Protein AF-A0A7S1FAH9-F1 (afdb_monomer_lite)

InterPro domains:
  IPR012816 NADAR [PF08719] (45-188)
  IPR012816 NADAR [cd15457] (38-185)
  IPR037238 YbiA-like superfamily [G3DSA:1.10.357.40] (35-193)
  IPR037238 YbiA-like superfamily [SSF143990] (55-188)

Foldseek 3Di:
DPDAAQAFDALFWDQDLQHNVDIFGEQEEACPVDDDPSCVNGSPPLLHQQDFPVVDWQWDDAPLGNPDIAIARGLLLQLLLLQVVPHCSNVSHYDTSVVSVVVSVVVPPSGDQCSSVLHHSLSSSLRSVCSSLPPPDSSVVNLLSHPQHQYAHADPAAPPAQECHCSLQLNRQVSSSLSSQVVSCVNVVHDPDPPDDDDDDPPQGSRNLQVQAADSSPRHGPDPVSSVSSSVVSNRSSVRSVVSD

pLDDT: mean 93.53, std 10.91, range [43.72, 98.88]

Radius of gyration: 17.66 Å; chains: 1; bounding box: 45×40×46 Å

Sequence (245 aa):
METSPIISKPLAEISDPRRPDEMVGVIGFYYPGRTLPWDRECGAGFLGNFWNLEDEVLMLAPPNFPDKELVFTNAEAAFQALKFWSLSAHKFQNISGDAAFRLKVSLKGQEDWSYGGFGGNWEGMLGVLRQKFRPGSRMAESLLLTGDAFLLEHNEKEGRDTVWSDNKVGNGTNWLGLQLMLLRDELRGLSTSDEEKDDEVKCVSWTELCATLVNLETGRSKGSDAKALWRDTVTAASEALRVSL

Secondary structure (DSSP, 8-state):
-PPPPPP---SEEEEETTEEEEEEEEEEE--SSS--HHHHHHT-GGGSTT---TT--EEE--TT-TT--EEESSHHHHHHHHTTTTTTGGGGTT--HHHHHHHHHHTTT---TTGGGT-SHHHHHHHHHHHHT-TTSHHHHHHHTTTTPEEEE--SSTTS-SSSS-TTTT-S--HHHHHHHHHHHHHTT--TT----TTS-----HHHHHHHHB-TTT--BSSHHHHHHHHHHHHHHHHHHHH--

Structure (mmCIF, N/CA/C/O backbone):
data_AF-A0A7S1FAH9-F1
#
_entry.id   AF-A0A7S1FAH9-F1
#
loop_
_atom_site.group_PDB
_atom_site.id
_atom_site.type_symbol
_atom_site.label_atom_id
_atom_site.label_alt_id
_atom_site.label_comp_id
_atom_site.label_asym_id
_atom_site.label_entity_id
_atom_site.label_seq_id
_atom_site.pdbx_PDB_ins_code
_atom_site.Cartn_x
_atom_site.Cartn_y
_atom_site.Cartn_z
_atom_site.occupancy
_atom_site.B_iso_or_equiv
_atom_site.auth_seq_id
_atom_site.auth_comp_id
_atom_site.auth_asym_id
_atom_site.auth_atom_id
_atom_site.pdbx_PDB_model_num
ATOM 1 N N . MET A 1 1 ? -21.316 -19.535 -2.043 1.00 43.72 1 MET A N 1
ATOM 2 C CA . MET A 1 1 ? -20.638 -19.450 -3.351 1.00 43.72 1 MET A CA 1
ATOM 3 C C . MET A 1 1 ? -19.229 -19.002 -3.041 1.00 43.72 1 MET A C 1
ATOM 5 O O . MET A 1 1 ? -19.101 -17.958 -2.422 1.00 43.72 1 MET A O 1
ATOM 9 N N . GLU A 1 2 ? -18.212 -19.808 -3.342 1.00 50.44 2 GLU A N 1
ATOM 10 C CA . GLU A 1 2 ? -16.826 -19.330 -3.269 1.00 50.44 2 GLU A CA 1
ATOM 11 C C . GLU A 1 2 ? -16.662 -18.231 -4.316 1.00 50.44 2 GLU A C 1
ATOM 13 O O . GLU A 1 2 ? -16.931 -18.441 -5.501 1.00 50.44 2 GLU A O 1
ATOM 18 N N . THR A 1 3 ? -16.321 -17.030 -3.868 1.00 71.62 3 THR A N 1
ATOM 19 C CA . THR A 1 3 ? -16.021 -15.916 -4.756 1.00 71.62 3 THR A CA 1
ATOM 20 C C . THR A 1 3 ? -14.608 -16.125 -5.294 1.00 71.62 3 THR A C 1
ATOM 22 O O . THR A 1 3 ? -13.645 -16.177 -4.537 1.00 71.62 3 THR A O 1
ATOM 25 N N . SER A 1 4 ? -14.478 -16.313 -6.609 1.00 81.06 4 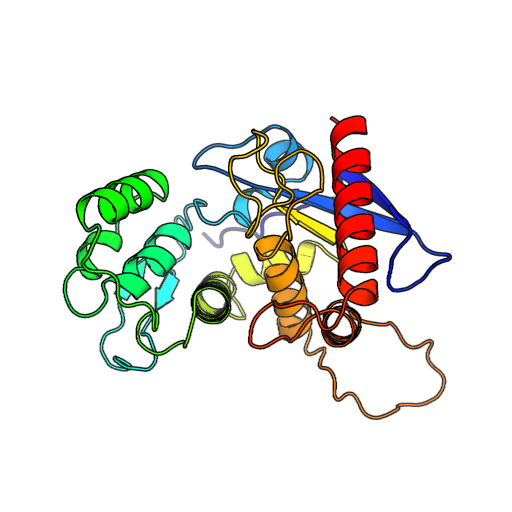SER A N 1
ATOM 26 C CA . SER A 1 4 ? -13.181 -16.540 -7.255 1.00 81.06 4 SER A CA 1
ATOM 27 C C . SER A 1 4 ? -12.224 -15.355 -7.052 1.00 81.06 4 SER A C 1
ATOM 29 O O . SER A 1 4 ? -12.691 -14.217 -6.916 1.00 81.06 4 SER A O 1
ATOM 31 N N . PRO A 1 5 ? -10.898 -15.587 -7.061 1.00 82.94 5 PRO A N 1
ATOM 32 C CA . PRO A 1 5 ? -9.923 -14.509 -6.977 1.00 82.94 5 PRO A CA 1
ATOM 33 C C . PRO A 1 5 ? -10.035 -13.558 -8.172 1.00 82.94 5 PRO A C 1
ATOM 35 O O . PRO A 1 5 ? -10.442 -13.934 -9.275 1.00 82.94 5 PRO A O 1
ATOM 38 N N . ILE A 1 6 ? -9.670 -12.301 -7.937 1.00 88.94 6 ILE A N 1
ATOM 39 C CA . ILE A 1 6 ? -9.704 -11.238 -8.935 1.00 88.94 6 ILE A CA 1
ATOM 40 C C . ILE A 1 6 ? -8.401 -11.299 -9.728 1.00 88.94 6 ILE A C 1
ATOM 42 O O . ILE A 1 6 ? -7.310 -11.165 -9.173 1.00 88.94 6 ILE A O 1
ATOM 46 N N . ILE A 1 7 ? -8.516 -11.506 -11.039 1.00 88.44 7 ILE A N 1
ATOM 47 C CA . ILE A 1 7 ? -7.363 -11.572 -11.936 1.00 88.44 7 ILE A CA 1
ATOM 48 C C . ILE A 1 7 ? -6.974 -10.154 -12.340 1.00 88.44 7 ILE A C 1
ATOM 50 O O . ILE A 1 7 ? -7.795 -9.403 -12.870 1.00 88.44 7 ILE A O 1
ATOM 54 N N . SER A 1 8 ? -5.703 -9.827 -12.133 1.00 91.81 8 SER A N 1
ATOM 55 C CA . SER A 1 8 ? -5.094 -8.598 -12.626 1.00 91.81 8 SER A CA 1
ATOM 56 C C . SER A 1 8 ? -4.068 -8.903 -13.710 1.00 91.81 8 SER A C 1
ATOM 58 O O . SER A 1 8 ? -3.560 -10.020 -13.806 1.00 91.81 8 SER A O 1
ATOM 60 N N . LYS A 1 9 ? -3.778 -7.912 -14.550 1.00 94.25 9 LYS A N 1
ATOM 61 C CA . LYS A 1 9 ? -2.745 -8.010 -15.583 1.00 94.25 9 LYS A CA 1
ATOM 62 C C . LYS A 1 9 ? -1.973 -6.695 -15.693 1.00 94.25 9 LYS A C 1
ATOM 64 O O . LYS A 1 9 ? -2.580 -5.636 -15.519 1.00 94.25 9 LYS A O 1
ATOM 69 N N . PRO A 1 10 ? -0.669 -6.741 -16.005 1.00 96.44 10 PRO A N 1
ATOM 70 C CA . PRO A 1 10 ? 0.078 -5.542 -16.351 1.00 96.44 10 PRO A CA 1
ATOM 71 C C . PRO A 1 10 ? -0.524 -4.825 -17.563 1.00 96.44 10 PRO A C 1
ATOM 73 O O . PRO A 1 10 ? -0.979 -5.474 -18.507 1.00 96.44 10 PRO A O 1
ATOM 76 N N . LEU A 1 11 ? -0.506 -3.492 -17.534 1.00 96.38 11 LEU A N 1
ATOM 77 C CA . LEU A 1 11 ? -0.897 -2.644 -18.669 1.00 96.38 11 LEU A CA 1
ATOM 78 C C . LEU A 1 11 ? 0.315 -2.038 -19.388 1.00 96.38 11 LEU A C 1
ATOM 80 O O . LEU A 1 11 ? 0.214 -1.658 -20.549 1.00 96.38 11 LEU A O 1
ATOM 84 N N . ALA A 1 12 ? 1.453 -1.957 -18.704 1.00 97.38 12 ALA A N 1
ATOM 85 C CA . ALA A 1 12 ? 2.695 -1.404 -19.227 1.00 97.38 12 ALA A CA 1
ATOM 86 C C . ALA A 1 12 ? 3.897 -2.201 -18.703 1.00 97.38 12 ALA A C 1
ATOM 88 O O . ALA A 1 12 ? 3.730 -3.084 -17.861 1.00 97.38 12 ALA A O 1
ATOM 89 N N . GLU A 1 13 ? 5.100 -1.866 -19.162 1.00 97.88 13 GLU A N 1
ATOM 90 C CA . GLU A 1 13 ? 6.359 -2.451 -18.695 1.00 97.88 13 GLU A CA 1
ATOM 91 C C . GLU A 1 13 ? 7.410 -1.357 -18.477 1.00 97.88 13 GLU A C 1
ATOM 93 O O . GLU A 1 13 ? 7.400 -0.328 -19.157 1.00 97.88 13 GLU A O 1
ATOM 98 N N . ILE A 1 14 ? 8.321 -1.586 -17.534 1.00 97.88 14 ILE A N 1
ATOM 99 C CA . ILE A 1 14 ? 9.494 -0.740 -17.263 1.00 97.88 14 ILE A CA 1
ATOM 100 C C . ILE A 1 14 ? 10.736 -1.614 -17.108 1.00 97.88 14 ILE A C 1
ATOM 102 O O . ILE A 1 14 ? 10.605 -2.805 -16.833 1.00 97.88 14 ILE A O 1
ATOM 106 N N . SER A 1 15 ? 11.929 -1.030 -17.234 1.00 97.31 15 SER A N 1
ATOM 107 C CA . SER A 1 15 ? 13.162 -1.712 -16.828 1.00 97.31 15 SER A CA 1
ATOM 108 C C . SER A 1 15 ? 13.067 -2.111 -15.358 1.00 97.31 15 SER A C 1
ATOM 110 O O . SER A 1 15 ? 12.709 -1.287 -14.512 1.00 97.31 15 SER A O 1
ATOM 112 N N . ASP A 1 16 ? 13.366 -3.368 -15.055 1.00 96.75 16 ASP A N 1
ATOM 113 C CA . ASP A 1 16 ? 13.263 -3.889 -13.702 1.00 96.75 16 ASP A CA 1
ATOM 114 C C . ASP A 1 16 ? 14.407 -3.327 -12.836 1.00 96.75 16 ASP A C 1
ATOM 116 O O . ASP A 1 16 ? 15.579 -3.626 -13.082 1.00 96.75 16 ASP A O 1
ATOM 120 N N . PRO A 1 17 ? 14.122 -2.537 -11.783 1.00 94.75 17 PRO A N 1
ATOM 121 C CA . PRO A 1 17 ? 15.167 -1.983 -10.918 1.00 94.75 17 PRO A CA 1
ATOM 122 C C . PRO A 1 17 ? 15.936 -3.057 -10.132 1.00 94.75 17 PRO A C 1
ATOM 124 O O . PRO A 1 17 ? 16.972 -2.761 -9.537 1.00 94.75 17 PRO A O 1
ATOM 127 N N . ARG A 1 18 ? 15.437 -4.296 -10.101 1.00 93.69 18 ARG A N 1
ATOM 128 C CA . ARG A 1 18 ? 16.091 -5.457 -9.487 1.00 93.69 18 ARG A CA 1
ATOM 129 C C . ARG A 1 18 ? 17.036 -6.149 -10.468 1.00 93.69 18 ARG A C 1
ATOM 131 O O . ARG A 1 18 ? 17.956 -6.841 -10.035 1.00 93.69 18 ARG A O 1
ATOM 138 N N . ARG A 1 19 ? 16.789 -5.989 -11.774 1.00 90.94 19 ARG A N 1
ATOM 139 C CA . ARG A 1 19 ? 17.448 -6.699 -12.879 1.00 90.94 19 ARG A CA 1
ATOM 140 C C . ARG A 1 19 ? 17.548 -5.774 -14.099 1.00 90.94 19 ARG A C 1
ATOM 142 O O . ARG A 1 19 ? 16.640 -5.759 -14.924 1.00 90.94 19 ARG A O 1
ATOM 149 N N . PRO A 1 20 ? 18.646 -5.013 -14.237 1.00 79.50 20 PRO A N 1
ATOM 150 C CA . PRO A 1 20 ? 18.758 -3.949 -15.239 1.00 79.50 20 PRO A CA 1
ATOM 151 C C . PRO A 1 20 ? 18.526 -4.366 -16.703 1.00 79.50 20 PRO A C 1
ATOM 153 O O . PRO A 1 20 ? 18.167 -3.516 -17.514 1.00 79.50 20 PRO A O 1
ATOM 156 N N . ASP A 1 21 ? 18.717 -5.646 -17.034 1.00 89.81 21 ASP A N 1
ATOM 157 C CA . ASP A 1 21 ? 18.541 -6.193 -18.388 1.00 89.81 21 ASP A CA 1
ATOM 158 C C . ASP A 1 21 ? 17.155 -6.827 -18.625 1.00 89.81 21 ASP A C 1
ATOM 160 O O . ASP A 1 21 ? 16.885 -7.353 -19.706 1.00 89.81 21 ASP A O 1
ATOM 164 N N . GLU A 1 22 ? 16.267 -6.789 -17.628 1.00 94.88 22 GLU A N 1
ATOM 165 C CA . GLU A 1 22 ? 14.917 -7.345 -17.702 1.00 94.88 22 GLU A CA 1
ATOM 166 C C . GLU A 1 22 ? 13.848 -6.250 -17.636 1.00 94.88 22 GLU A C 1
ATOM 168 O O . GLU A 1 22 ? 14.074 -5.125 -17.183 1.00 94.88 22 GLU A O 1
ATOM 173 N N . MET A 1 23 ? 12.652 -6.600 -18.103 1.00 97.25 23 MET A N 1
ATOM 174 C CA . MET A 1 23 ? 11.462 -5.765 -18.003 1.00 97.25 23 MET A CA 1
ATOM 175 C C . MET A 1 23 ? 10.526 -6.345 -16.950 1.00 97.25 23 MET A C 1
ATOM 177 O O . MET A 1 23 ? 10.392 -7.562 -16.826 1.00 97.25 23 MET A O 1
ATOM 181 N N . VAL A 1 24 ? 9.826 -5.473 -16.232 1.00 97.81 24 VAL A N 1
ATOM 182 C CA . VAL A 1 24 ? 8.775 -5.863 -15.297 1.00 97.81 24 VAL A CA 1
ATOM 183 C C . VAL A 1 24 ? 7.465 -5.177 -15.652 1.00 97.81 24 VAL A C 1
ATOM 185 O O . VAL A 1 24 ? 7.423 -3.987 -15.969 1.00 97.81 24 VAL A O 1
ATOM 188 N N . GLY A 1 25 ? 6.377 -5.944 -15.594 1.00 98.25 25 GLY A N 1
ATOM 189 C CA . GLY A 1 25 ? 5.034 -5.426 -15.815 1.00 98.25 25 GLY A CA 1
ATOM 190 C C . GLY A 1 25 ? 4.623 -4.416 -14.742 1.00 98.25 25 GLY A C 1
ATOM 191 O O . GLY A 1 25 ? 4.967 -4.566 -13.572 1.00 98.25 25 GLY A O 1
ATOM 192 N N . VAL A 1 26 ? 3.842 -3.411 -15.122 1.00 98.75 26 VAL A N 1
ATOM 193 C CA . VAL A 1 26 ? 3.266 -2.401 -14.229 1.00 98.75 26 VAL A CA 1
ATOM 194 C C . VAL A 1 26 ? 1.761 -2.613 -14.128 1.00 98.75 26 VAL A C 1
ATOM 196 O O . VAL A 1 26 ? 1.047 -2.606 -15.136 1.00 98.75 26 VAL A O 1
ATOM 199 N N . ILE A 1 27 ? 1.275 -2.765 -12.897 1.00 98.81 27 ILE A N 1
ATOM 200 C CA . ILE A 1 27 ? -0.150 -2.820 -12.564 1.00 98.81 27 ILE A CA 1
ATOM 201 C C . ILE A 1 27 ? -0.525 -1.514 -11.867 1.00 98.81 27 ILE A C 1
ATOM 203 O O . ILE A 1 27 ? -0.094 -1.245 -10.745 1.00 98.81 27 ILE A O 1
ATOM 207 N N . GLY A 1 28 ? -1.337 -0.704 -12.545 1.00 98.38 28 GLY A N 1
ATOM 208 C CA . GLY A 1 28 ? -1.889 0.530 -11.998 1.00 98.38 28 GLY A CA 1
ATOM 209 C C . GLY A 1 28 ? -3.182 0.280 -11.228 1.00 98.38 28 GLY A C 1
ATOM 210 O O . GLY A 1 28 ? -4.088 -0.384 -11.728 1.00 98.38 28 GLY A O 1
ATOM 211 N N . PHE A 1 29 ? -3.304 0.859 -10.037 1.00 98.62 29 PHE A N 1
ATOM 212 C CA . PHE A 1 29 ? -4.524 0.805 -9.228 1.00 98.62 29 PHE A CA 1
ATOM 213 C C . PHE A 1 29 ? -4.732 2.105 -8.444 1.00 98.62 29 PHE A C 1
ATOM 215 O O . PHE A 1 29 ? -3.796 2.870 -8.245 1.00 98.62 29 PHE A O 1
ATOM 222 N N . TYR A 1 30 ? -5.956 2.386 -8.006 1.00 97.56 30 TYR A N 1
ATOM 223 C CA . TYR A 1 30 ? -6.254 3.468 -7.063 1.00 97.56 30 TYR A CA 1
ATOM 224 C C . TYR A 1 30 ? -7.591 3.268 -6.347 1.00 97.56 30 TYR A C 1
ATOM 226 O O . TYR A 1 30 ? -7.645 3.315 -5.122 1.00 97.56 30 TYR A O 1
ATOM 234 N N . TYR A 1 31 ? -8.665 3.028 -7.105 1.00 96.94 31 TYR A N 1
ATOM 235 C CA . TYR A 1 31 ? -10.035 2.847 -6.620 1.00 96.94 31 TYR A CA 1
ATOM 236 C C . TYR A 1 31 ? -10.459 3.817 -5.492 1.00 96.94 31 TYR A C 1
ATOM 238 O O . TYR A 1 31 ? -10.536 3.424 -4.330 1.00 96.94 31 TYR A O 1
ATOM 246 N N . PRO A 1 32 ? -10.809 5.084 -5.783 1.00 94.88 32 PRO A N 1
ATOM 247 C CA . PRO A 1 32 ? -11.302 6.039 -4.785 1.00 94.88 32 PRO A CA 1
ATOM 248 C C . PRO A 1 32 ? -12.815 5.871 -4.547 1.00 94.88 32 PRO A C 1
ATOM 250 O O . PRO A 1 32 ? -13.579 6.824 -4.681 1.00 94.88 32 PRO A O 1
ATOM 253 N N . GLY A 1 33 ? -13.270 4.636 -4.312 1.00 93.81 33 GLY A N 1
ATOM 254 C CA . GLY A 1 33 ? -14.695 4.288 -4.191 1.00 93.81 33 GLY A CA 1
ATOM 255 C C . GLY A 1 33 ? -15.431 4.109 -5.528 1.00 93.81 33 GLY A C 1
ATOM 256 O O . GLY A 1 33 ? -16.634 3.861 -5.547 1.00 93.81 33 GLY A O 1
ATOM 257 N N . ARG A 1 34 ? -14.714 4.220 -6.650 1.00 95.75 34 ARG A N 1
ATOM 258 C CA . ARG A 1 34 ? -15.196 3.923 -8.005 1.00 95.75 34 ARG A CA 1
ATOM 259 C C . ARG A 1 34 ? -14.046 3.405 -8.859 1.00 95.75 34 ARG A C 1
ATOM 261 O O . ARG A 1 34 ? -12.903 3.791 -8.636 1.00 95.75 34 ARG A O 1
ATOM 268 N N . THR A 1 35 ? -14.353 2.610 -9.873 1.00 96.50 35 THR A N 1
ATOM 269 C CA . THR A 1 35 ? -13.361 2.144 -10.849 1.00 96.50 35 THR A CA 1
ATOM 270 C C . THR A 1 35 ? -12.894 3.291 -11.749 1.00 96.50 35 THR A C 1
ATOM 272 O O . THR A 1 35 ? -13.719 3.964 -12.372 1.00 96.50 35 THR A O 1
ATOM 275 N N . LEU A 1 36 ? -11.580 3.492 -11.850 1.00 96.19 36 LEU A N 1
ATOM 276 C CA . LEU A 1 36 ? -10.944 4.387 -12.822 1.00 96.19 36 LEU A CA 1
ATOM 277 C C . LEU A 1 36 ? -10.400 3.608 -14.036 1.00 96.19 36 LEU A C 1
ATOM 279 O O . LEU A 1 36 ? -10.413 2.376 -14.014 1.00 96.19 36 LEU A O 1
ATOM 283 N N . PRO A 1 37 ? -9.940 4.283 -15.113 1.00 96.19 37 PRO A N 1
ATOM 284 C CA . PRO A 1 37 ? -9.466 3.598 -16.317 1.00 96.19 37 PRO A CA 1
ATOM 285 C C . PRO A 1 37 ? -8.382 2.547 -16.045 1.00 96.19 37 PRO A C 1
ATOM 287 O O . PRO A 1 37 ? -8.570 1.392 -16.400 1.00 96.19 37 PRO A O 1
ATOM 290 N N . TRP A 1 38 ? -7.312 2.886 -15.321 1.00 94.06 38 TRP A N 1
ATOM 291 C CA . TRP A 1 38 ? -6.249 1.921 -15.000 1.00 94.06 38 TRP A CA 1
ATOM 292 C C . TRP A 1 38 ? -6.708 0.791 -14.071 1.00 94.06 38 TRP A C 1
ATOM 294 O O . TRP A 1 38 ? -6.276 -0.340 -14.269 1.00 94.06 38 TRP A O 1
ATOM 304 N N . ASP A 1 39 ? -7.630 1.048 -13.129 1.00 96.31 39 ASP A N 1
ATOM 305 C CA . ASP A 1 39 ? -8.230 -0.017 -12.308 1.00 96.31 39 ASP A CA 1
ATOM 306 C C . ASP A 1 39 ? -8.951 -1.049 -13.185 1.00 96.31 39 ASP A C 1
ATOM 308 O O . ASP A 1 39 ? -8.870 -2.249 -12.923 1.00 96.31 39 ASP A O 1
ATOM 312 N N . ARG A 1 40 ? -9.676 -0.574 -14.211 1.00 96.31 40 ARG A N 1
ATOM 313 C CA . ARG A 1 40 ? -10.415 -1.414 -15.160 1.00 96.31 40 ARG A CA 1
ATOM 314 C C . ARG A 1 40 ? -9.468 -2.194 -16.058 1.00 96.31 40 ARG A C 1
ATOM 316 O O . ARG A 1 40 ? -9.611 -3.407 -16.158 1.00 96.31 40 ARG A O 1
ATOM 323 N N . GLU A 1 41 ? -8.530 -1.504 -16.698 1.00 96.69 41 GLU A N 1
ATOM 324 C CA . GLU A 1 41 ? -7.620 -2.118 -17.667 1.00 96.69 41 GLU A CA 1
ATOM 325 C C . GLU A 1 41 ? -6.693 -3.146 -17.007 1.00 96.69 41 GLU A C 1
ATOM 327 O O . GLU A 1 41 ? -6.455 -4.217 -17.572 1.00 96.69 41 GLU A O 1
ATOM 332 N N . CYS A 1 42 ? -6.235 -2.867 -15.781 1.00 97.44 42 CYS A N 1
ATOM 333 C CA . CYS A 1 42 ? -5.398 -3.792 -15.023 1.00 97.44 42 CYS A CA 1
ATOM 334 C C . CYS A 1 42 ? -6.199 -4.823 -14.215 1.00 97.44 42 CYS A C 1
ATOM 336 O O . CYS A 1 42 ? -5.600 -5.762 -13.703 1.00 97.44 42 CYS A O 1
ATOM 338 N N . GLY A 1 43 ? -7.515 -4.653 -14.033 1.00 97.12 43 GLY A N 1
ATOM 339 C CA . GLY A 1 43 ? -8.318 -5.492 -13.130 1.00 97.12 43 GLY A CA 1
ATOM 340 C C . GLY A 1 43 ? -7.896 -5.386 -11.656 1.00 97.12 43 GLY A C 1
ATOM 341 O O . GLY A 1 43 ? -8.034 -6.341 -10.897 1.00 97.12 43 GLY A O 1
ATOM 342 N N . ALA A 1 44 ? -7.336 -4.246 -11.244 1.00 97.56 44 ALA A N 1
ATOM 343 C CA . ALA A 1 44 ? -6.544 -4.131 -10.015 1.00 97.56 44 ALA A CA 1
ATOM 344 C C . ALA A 1 44 ? -7.160 -3.231 -8.930 1.00 97.56 44 ALA A C 1
ATOM 346 O O . ALA A 1 44 ? -6.522 -2.956 -7.915 1.00 97.56 44 ALA A O 1
ATOM 347 N N . GLY A 1 45 ? -8.418 -2.801 -9.092 1.00 97.38 45 GLY A N 1
ATOM 348 C CA . GLY A 1 45 ? -9.090 -1.921 -8.124 1.00 97.38 45 GLY A CA 1
ATOM 349 C C . GLY A 1 45 ? -9.134 -2.474 -6.691 1.00 97.38 45 GLY A C 1
ATOM 350 O O . GLY A 1 45 ? -9.109 -1.700 -5.735 1.00 97.38 45 GLY A O 1
ATOM 351 N N . PHE A 1 46 ? -9.112 -3.803 -6.531 1.00 97.62 46 PHE A N 1
ATOM 352 C CA . PHE A 1 46 ? -9.088 -4.475 -5.227 1.00 97.62 46 PHE A CA 1
ATOM 353 C C . PHE A 1 46 ? -7.848 -4.165 -4.387 1.00 97.62 46 PHE A C 1
ATOM 355 O O . PHE A 1 46 ? -7.886 -4.308 -3.165 1.00 97.62 46 PHE A O 1
ATOM 362 N N . LEU A 1 47 ? -6.762 -3.694 -5.002 1.00 98.38 47 LEU A N 1
ATOM 363 C CA . LEU A 1 47 ? -5.566 -3.248 -4.293 1.00 98.38 47 LEU A CA 1
ATOM 364 C C . LEU A 1 47 ? -5.814 -1.936 -3.528 1.00 98.38 47 LEU A C 1
ATOM 366 O O . LEU A 1 47 ? -5.261 -1.749 -2.446 1.00 98.38 47 LEU A O 1
ATOM 370 N N . GLY A 1 48 ? -6.725 -1.082 -4.011 1.00 98.00 48 GLY A N 1
ATOM 371 C CA . GLY A 1 48 ? -7.043 0.215 -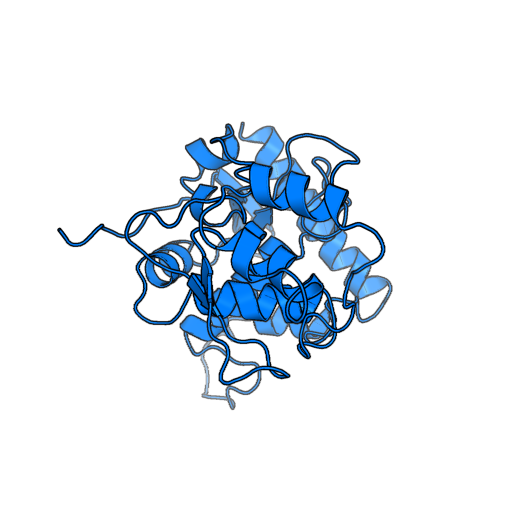3.411 1.00 98.00 48 GLY A CA 1
ATOM 372 C C . GLY A 1 48 ? -7.690 0.125 -2.023 1.00 98.00 48 GLY A C 1
ATOM 373 O O . GLY A 1 48 ? -8.395 -0.831 -1.680 1.00 98.00 48 GLY A O 1
ATOM 374 N N . ASN A 1 49 ? -7.475 1.152 -1.198 1.00 98.06 49 ASN A N 1
ATOM 375 C CA . ASN A 1 49 ? -7.936 1.153 0.195 1.00 98.06 49 ASN A CA 1
ATOM 376 C C . ASN A 1 49 ? -9.454 1.302 0.353 1.00 98.06 49 ASN A C 1
ATOM 378 O O . ASN A 1 49 ? -10.009 0.851 1.354 1.00 98.06 49 ASN A O 1
ATOM 382 N N . PHE A 1 50 ? -10.137 1.905 -0.623 1.00 97.69 50 PHE A N 1
ATOM 383 C CA . PHE A 1 50 ? -11.586 2.127 -0.564 1.00 97.69 50 PHE A CA 1
ATOM 384 C C . PHE A 1 50 ? -12.369 0.942 -1.149 1.00 97.69 50 PHE A C 1
ATOM 386 O O . PHE A 1 50 ? -13.600 0.996 -1.196 1.00 97.69 50 PHE A O 1
ATOM 393 N N . TRP A 1 51 ? -11.680 -0.107 -1.615 1.00 97.25 51 TRP A N 1
ATOM 394 C CA . TRP A 1 51 ? -12.322 -1.308 -2.137 1.00 97.25 51 TRP A CA 1
ATOM 395 C C . TRP A 1 51 ? -13.176 -1.971 -1.058 1.00 97.25 51 TRP A C 1
ATOM 397 O O . TRP A 1 51 ? -12.700 -2.213 0.052 1.00 97.25 51 TRP A O 1
ATOM 407 N N . ASN A 1 52 ? -14.434 -2.250 -1.393 1.00 95.94 52 ASN A N 1
ATOM 408 C CA . ASN A 1 52 ? -15.345 -2.954 -0.505 1.00 95.94 52 ASN A CA 1
ATOM 409 C C . ASN A 1 52 ? -15.057 -4.456 -0.591 1.00 95.94 52 ASN A C 1
ATOM 411 O O . ASN A 1 52 ? -15.045 -5.018 -1.681 1.00 95.94 52 ASN A O 1
ATOM 415 N N . LEU A 1 53 ? -14.822 -5.092 0.551 1.00 94.00 53 LEU A N 1
ATOM 416 C CA . LEU A 1 53 ? -14.528 -6.521 0.641 1.00 94.00 53 LEU A CA 1
ATOM 417 C C . LEU A 1 53 ? -15.756 -7.414 0.402 1.00 94.00 53 LEU A C 1
ATOM 419 O O . LEU A 1 53 ? -15.594 -8.620 0.213 1.00 94.00 53 LEU A O 1
ATOM 423 N N . GLU A 1 54 ? -16.949 -6.818 0.315 1.00 88.31 54 GLU A N 1
ATOM 424 C CA . GLU A 1 54 ? -18.220 -7.499 0.054 1.00 88.31 54 GLU A CA 1
ATOM 425 C C . GLU A 1 54 ? -18.496 -8.582 1.108 1.00 88.31 54 GLU A C 1
ATOM 427 O O . GLU A 1 54 ? -18.824 -8.254 2.247 1.00 88.31 54 GLU A O 1
ATOM 432 N N . ASP A 1 55 ? -18.351 -9.853 0.727 1.00 84.81 55 ASP A N 1
ATOM 433 C CA . ASP A 1 55 ? -18.583 -11.024 1.575 1.00 84.81 55 ASP A CA 1
ATOM 434 C C . ASP A 1 55 ? -17.376 -11.370 2.469 1.00 84.81 55 ASP A C 1
ATOM 436 O O . ASP A 1 55 ? -17.479 -12.214 3.360 1.00 84.81 55 ASP A O 1
ATOM 440 N N . GLU A 1 56 ? -16.222 -10.733 2.247 1.00 89.50 56 GLU A N 1
ATOM 441 C CA . GLU A 1 56 ? -15.064 -10.833 3.133 1.00 89.50 56 GLU A CA 1
ATOM 442 C C . GLU A 1 56 ? -15.059 -9.708 4.170 1.00 89.50 56 GLU A C 1
ATOM 444 O O . GLU A 1 56 ? -15.554 -8.604 3.948 1.00 89.50 56 GLU A O 1
ATOM 449 N N . VAL A 1 57 ? -14.447 -9.982 5.320 1.00 86.94 57 VAL A N 1
ATOM 450 C CA . VAL A 1 57 ? -14.353 -9.028 6.424 1.00 86.94 57 VAL A CA 1
ATOM 451 C C . VAL A 1 57 ? -12.905 -8.771 6.811 1.00 86.94 57 VAL A C 1
ATOM 453 O O . VAL A 1 57 ? -12.104 -9.702 6.923 1.00 86.94 57 VAL A O 1
ATOM 456 N N . LEU A 1 58 ? -12.582 -7.503 7.069 1.00 96.75 58 LEU A N 1
ATOM 457 C CA . LEU A 1 58 ? -11.313 -7.099 7.662 1.00 96.75 58 LEU A CA 1
ATOM 458 C C . LEU A 1 58 ? -11.509 -6.988 9.170 1.00 96.75 58 LEU A C 1
ATOM 460 O O . LEU A 1 58 ? -12.144 -6.052 9.646 1.00 96.75 58 LEU A O 1
ATOM 464 N N . MET A 1 59 ? -10.976 -7.950 9.914 1.00 97.69 59 MET A N 1
ATOM 465 C CA . MET A 1 59 ? -10.998 -7.937 11.377 1.00 97.69 59 MET A CA 1
ATOM 466 C C . MET A 1 59 ? -9.667 -7.387 11.879 1.00 97.69 59 MET A C 1
ATOM 468 O O . MET A 1 59 ? -8.615 -7.769 11.370 1.00 97.69 59 MET A O 1
ATOM 472 N N . LEU A 1 60 ? -9.703 -6.438 12.811 1.00 98.19 60 LEU A N 1
ATOM 473 C CA . LEU A 1 60 ? -8.501 -5.769 13.299 1.00 98.19 60 LEU A CA 1
ATOM 474 C C . LEU A 1 60 ? -8.635 -5.426 14.780 1.00 98.19 60 LEU A C 1
ATOM 476 O O . LEU A 1 60 ? -9.609 -4.799 15.195 1.00 98.19 60 LEU A O 1
ATOM 480 N N . ALA A 1 61 ? -7.603 -5.769 15.546 1.00 98.00 61 ALA A N 1
ATOM 481 C CA . ALA A 1 61 ? -7.332 -5.256 16.881 1.00 98.00 61 ALA A CA 1
ATOM 482 C C . ALA A 1 61 ? -5.908 -4.669 16.878 1.00 98.00 61 ALA A C 1
ATOM 484 O O . ALA A 1 61 ? -4.971 -5.358 16.469 1.00 98.00 61 ALA A O 1
ATOM 485 N N . PRO A 1 62 ? -5.706 -3.401 17.267 1.00 97.69 62 PRO A N 1
ATOM 486 C CA . PRO A 1 62 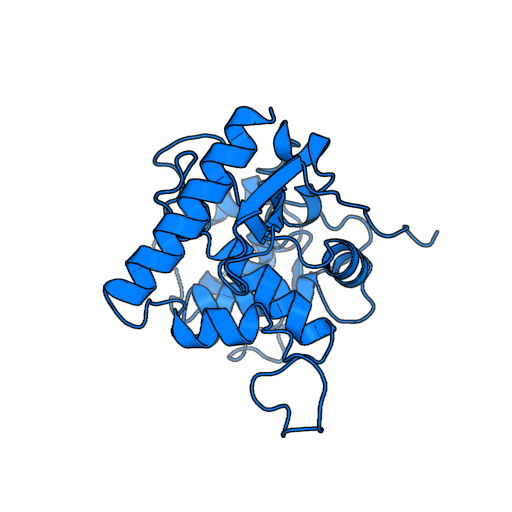? -4.385 -2.800 17.287 1.00 97.69 62 PRO A CA 1
ATOM 487 C C . PRO A 1 62 ? -3.619 -3.197 18.563 1.00 97.69 62 PRO A C 1
ATOM 489 O O . PRO A 1 62 ? -4.244 -3.579 19.557 1.00 97.69 62 PRO A O 1
ATOM 492 N N . PRO A 1 63 ? -2.280 -3.063 18.584 1.00 97.88 63 PRO A N 1
ATOM 493 C CA . PRO A 1 63 ? -1.433 -3.578 19.664 1.00 97.88 63 PRO A CA 1
ATOM 494 C C . PRO A 1 63 ? -1.799 -3.116 21.080 1.00 97.88 63 PRO A C 1
ATOM 496 O O . PRO A 1 63 ? -1.720 -3.904 22.017 1.00 97.88 63 PRO A O 1
ATOM 499 N N . ASN A 1 64 ? -2.238 -1.866 21.257 1.00 98.12 64 ASN A N 1
ATOM 500 C CA . ASN A 1 64 ? -2.632 -1.341 22.573 1.00 98.12 64 ASN A CA 1
ATOM 501 C C . ASN A 1 64 ? -4.018 -1.825 23.033 1.00 98.12 64 ASN A C 1
ATOM 503 O O . ASN A 1 64 ? -4.412 -1.577 24.173 1.00 98.12 64 ASN A O 1
ATOM 507 N N . PHE A 1 65 ? -4.784 -2.473 22.153 1.00 97.19 65 PHE A N 1
ATOM 508 C CA . PHE A 1 65 ? -6.143 -2.934 22.420 1.00 97.19 65 PHE A CA 1
ATOM 509 C C . PHE A 1 65 ? -6.382 -4.345 21.843 1.00 97.19 65 PHE A C 1
ATOM 511 O O . PHE A 1 65 ? -7.323 -4.519 21.064 1.00 97.19 65 PHE A O 1
ATOM 518 N N . PRO A 1 66 ? -5.570 -5.353 22.222 1.00 96.44 66 PRO A N 1
ATOM 519 C CA . PRO A 1 66 ? -5.574 -6.674 21.586 1.00 96.44 66 PRO A CA 1
ATOM 520 C C . PRO A 1 66 ? -6.913 -7.414 21.734 1.00 96.44 66 PRO A C 1
ATOM 522 O O . PRO A 1 66 ? -7.296 -8.167 20.848 1.00 96.44 66 PRO A O 1
ATOM 525 N N . ASP A 1 67 ? -7.666 -7.138 22.803 1.00 97.06 67 ASP A N 1
ATOM 526 C CA . ASP A 1 67 ? -8.970 -7.761 23.073 1.00 97.06 67 ASP A CA 1
ATOM 527 C C . ASP A 1 67 ? -10.165 -6.976 22.495 1.00 97.06 67 ASP A C 1
ATOM 529 O O . ASP A 1 67 ? -11.321 -7.294 22.775 1.00 97.06 67 ASP A O 1
ATOM 533 N N . LYS A 1 68 ? -9.920 -5.897 21.737 1.00 96.88 68 LYS A N 1
ATOM 534 C CA . LYS A 1 68 ? -10.970 -5.029 21.173 1.00 96.88 68 LYS A CA 1
ATOM 535 C C . LYS A 1 68 ? -10.984 -5.091 19.653 1.00 96.88 68 LYS A C 1
ATOM 537 O O . LYS A 1 68 ? -10.790 -4.071 18.994 1.00 96.88 68 LYS A O 1
ATOM 542 N N . GLU A 1 69 ? -11.203 -6.284 19.119 1.00 97.69 69 GLU A N 1
ATOM 543 C CA . GLU A 1 69 ? -11.337 -6.494 17.681 1.00 97.69 69 GLU A CA 1
ATOM 544 C C . GLU A 1 69 ? -12.585 -5.797 17.124 1.00 97.69 69 GLU A C 1
ATOM 546 O O . GLU A 1 69 ? -13.662 -5.820 17.726 1.00 97.69 69 GLU A O 1
ATOM 551 N N . LEU A 1 70 ? -12.425 -5.157 15.967 1.00 98.25 70 LEU A N 1
ATOM 552 C CA . LEU A 1 70 ? -13.499 -4.536 15.200 1.00 98.25 70 LEU A CA 1
ATOM 553 C C . LEU A 1 70 ? -13.474 -5.045 13.761 1.00 98.25 70 LEU A C 1
ATOM 555 O O . LEU A 1 70 ? -12.430 -5.453 13.250 1.00 98.25 70 LEU A O 1
ATOM 559 N N . VAL A 1 71 ? -14.631 -4.982 13.105 1.00 97.81 71 VAL A N 1
ATOM 560 C CA . VAL A 1 71 ? -14.820 -5.491 11.744 1.00 97.81 71 VAL A CA 1
ATOM 561 C C . VAL A 1 71 ? -15.042 -4.338 10.774 1.00 97.81 71 VAL A C 1
ATOM 563 O O . VAL A 1 71 ? -15.874 -3.473 11.025 1.00 97.81 71 VAL A O 1
ATOM 566 N N . PHE A 1 72 ? -14.328 -4.328 9.652 1.00 98.12 72 PHE A N 1
ATOM 567 C CA . PHE A 1 72 ? -14.386 -3.272 8.646 1.00 98.12 72 PHE A CA 1
ATOM 568 C C . PHE A 1 72 ? -14.667 -3.834 7.252 1.00 98.12 72 PHE A C 1
ATOM 570 O O . PHE A 1 72 ? -14.225 -4.926 6.894 1.00 98.12 72 PHE A O 1
ATOM 577 N N . THR A 1 73 ? -15.364 -3.039 6.441 1.00 96.69 73 THR A N 1
ATOM 578 C CA . THR A 1 73 ? -15.704 -3.379 5.045 1.00 96.69 73 THR A CA 1
ATOM 579 C C . THR A 1 73 ? -14.626 -2.982 4.032 1.00 96.69 73 THR A C 1
ATOM 581 O O . THR A 1 73 ? -14.693 -3.386 2.877 1.00 96.69 73 THR A O 1
ATOM 584 N N . ASN A 1 74 ? -13.652 -2.155 4.426 1.00 98.12 74 ASN A N 1
ATOM 585 C CA . ASN A 1 74 ? -12.562 -1.677 3.571 1.00 98.12 74 ASN A CA 1
ATOM 586 C C . ASN A 1 74 ? -11.352 -1.228 4.410 1.00 98.12 74 ASN A C 1
ATOM 588 O O . ASN A 1 74 ? -11.480 -0.933 5.602 1.00 98.12 74 ASN A O 1
ATOM 592 N N . ALA A 1 75 ? -10.178 -1.152 3.778 1.00 98.44 75 ALA A N 1
ATOM 593 C CA . ALA A 1 75 ? -8.932 -0.782 4.450 1.00 98.44 75 ALA A CA 1
ATOM 594 C C . ALA A 1 75 ? -8.877 0.698 4.860 1.00 98.44 75 ALA A C 1
ATOM 596 O O . ALA A 1 75 ? -8.338 0.997 5.921 1.00 98.44 75 ALA A O 1
ATOM 597 N N . GLU A 1 76 ? -9.468 1.626 4.094 1.00 98.38 76 GLU A N 1
ATOM 598 C CA . GLU A 1 76 ? -9.525 3.045 4.491 1.00 98.38 76 GLU A CA 1
ATOM 599 C C . GLU A 1 76 ? -10.261 3.195 5.828 1.00 98.38 76 GLU A C 1
ATOM 601 O O . GLU A 1 76 ? -9.760 3.851 6.737 1.00 98.38 76 GLU A O 1
ATOM 606 N N . ALA A 1 77 ? -11.414 2.547 5.994 1.00 98.38 77 ALA A N 1
ATOM 607 C CA . ALA A 1 77 ? -12.171 2.586 7.238 1.00 98.38 77 ALA A CA 1
ATOM 608 C C . ALA A 1 77 ? -11.369 2.046 8.433 1.00 98.38 77 ALA A C 1
ATOM 610 O O . ALA A 1 77 ? -11.290 2.723 9.461 1.00 98.38 77 ALA A O 1
ATOM 611 N N . ALA A 1 78 ? -10.723 0.887 8.278 1.00 98.56 78 ALA A N 1
ATOM 612 C CA . ALA A 1 78 ? -9.863 0.304 9.307 1.00 98.56 78 ALA A CA 1
ATOM 613 C C . ALA A 1 78 ? -8.676 1.221 9.653 1.00 98.56 78 ALA A C 1
ATOM 615 O O . ALA A 1 78 ? -8.414 1.499 10.823 1.00 98.56 78 ALA A O 1
ATOM 616 N N . PHE A 1 79 ? -8.001 1.768 8.640 1.00 98.50 79 PHE A N 1
ATOM 617 C CA . PHE A 1 79 ? -6.850 2.648 8.823 1.00 98.50 79 PHE A CA 1
ATOM 618 C C . PHE A 1 79 ? -7.214 3.968 9.507 1.00 98.50 79 PHE A C 1
ATOM 620 O O . PHE A 1 79 ? -6.478 4.444 10.372 1.00 98.50 79 PHE A O 1
ATOM 627 N N . GLN A 1 80 ? -8.358 4.571 9.167 1.00 98.44 80 GLN A N 1
ATOM 628 C CA . GLN A 1 80 ? -8.810 5.769 9.875 1.00 98.44 80 GLN A CA 1
ATOM 629 C C . GLN A 1 80 ? -9.257 5.454 11.303 1.00 98.44 80 GLN A C 1
ATOM 631 O O . GLN A 1 80 ? -8.999 6.259 12.196 1.00 98.44 80 GLN A O 1
ATOM 636 N N . ALA A 1 81 ? -9.849 4.283 11.549 1.00 98.44 81 ALA A N 1
ATOM 637 C CA . ALA A 1 81 ? -10.238 3.854 12.889 1.00 98.44 81 ALA A CA 1
ATOM 638 C C . ALA A 1 81 ? -9.044 3.746 13.850 1.00 98.44 81 ALA A C 1
ATOM 640 O O . ALA A 1 81 ? -9.191 4.106 15.019 1.00 98.44 81 ALA A O 1
ATOM 641 N N . LEU A 1 82 ? -7.860 3.337 13.370 1.00 98.50 82 LEU A N 1
ATOM 642 C CA . LEU A 1 82 ? -6.628 3.275 14.177 1.00 98.50 82 LEU A CA 1
ATOM 643 C C . LEU A 1 82 ? -6.292 4.600 14.872 1.00 98.50 82 LEU A C 1
ATOM 645 O O . LEU A 1 82 ? -5.787 4.594 15.990 1.00 98.50 82 LEU A O 1
ATOM 649 N N . LYS A 1 83 ? -6.633 5.735 14.256 1.00 98.19 83 LYS A N 1
ATOM 650 C CA . LYS A 1 83 ? -6.404 7.073 14.824 1.00 98.19 83 LYS A CA 1
ATOM 651 C C . LYS A 1 83 ? -7.407 7.444 15.912 1.00 98.19 83 LYS A C 1
ATOM 653 O O . LYS A 1 83 ? -7.241 8.460 16.566 1.00 98.19 83 LYS A O 1
ATOM 658 N N . PHE A 1 84 ? -8.476 6.678 16.092 1.00 97.88 84 PHE A N 1
ATOM 659 C CA . PHE A 1 84 ? -9.559 7.010 17.017 1.00 97.88 84 PHE A CA 1
ATOM 660 C C . PHE A 1 84 ? -9.996 5.790 17.833 1.00 97.88 84 PHE A C 1
ATOM 662 O O . PHE A 1 84 ? -11.158 5.713 18.250 1.00 97.88 84 PHE A O 1
ATOM 669 N N . TRP A 1 85 ? -9.091 4.825 18.055 1.00 97.88 85 TRP A N 1
ATOM 670 C CA . TRP A 1 85 ? -9.450 3.507 18.588 1.00 97.88 85 TRP A CA 1
ATOM 671 C C . TRP A 1 85 ? -10.168 3.564 19.934 1.00 97.88 85 TRP A C 1
ATOM 673 O O . TRP A 1 85 ? -11.220 2.954 20.114 1.00 97.88 85 TRP A O 1
ATOM 683 N N . SER A 1 86 ? -9.651 4.369 20.861 1.00 95.19 86 SER A N 1
ATOM 684 C CA . SER A 1 86 ? -10.198 4.511 22.212 1.00 95.19 86 SER A CA 1
ATOM 685 C C . SER A 1 86 ? -11.542 5.246 22.274 1.00 95.19 86 SER A C 1
ATOM 687 O O . SER A 1 86 ? -12.306 5.015 23.210 1.00 95.19 86 SER A O 1
ATOM 689 N N . LEU A 1 87 ? -11.849 6.113 21.300 1.00 93.75 87 LEU A N 1
ATOM 690 C CA . LEU A 1 87 ? -12.976 7.051 21.378 1.00 93.75 87 LEU A CA 1
ATOM 691 C C . LEU A 1 87 ? -14.104 6.760 20.385 1.00 93.75 87 LEU A C 1
ATOM 693 O O . LEU A 1 87 ? -15.273 7.008 20.682 1.00 93.75 87 LEU A O 1
ATOM 697 N N . SER A 1 88 ? -13.785 6.342 19.159 1.00 96.25 88 SER A N 1
ATOM 698 C CA . SER A 1 88 ? -14.753 6.360 18.052 1.00 96.25 88 SER A CA 1
ATOM 699 C C . SER A 1 88 ? -14.506 5.340 16.936 1.00 96.25 88 SER A C 1
ATOM 701 O O . SER A 1 88 ? -15.244 5.369 15.954 1.00 96.25 88 SER A O 1
ATOM 703 N N . ALA A 1 89 ? -13.560 4.402 17.067 1.00 97.44 89 ALA A N 1
ATOM 704 C CA . ALA A 1 89 ? -13.289 3.411 16.014 1.00 97.44 89 ALA A CA 1
ATOM 705 C C . ALA A 1 89 ? -14.513 2.586 15.584 1.00 97.44 89 ALA A C 1
ATOM 707 O O . ALA A 1 89 ? -14.684 2.325 14.396 1.00 97.44 89 ALA A O 1
ATOM 708 N N . HIS A 1 90 ? -15.428 2.261 16.505 1.00 97.75 90 HIS A N 1
ATOM 709 C CA . HIS A 1 90 ? -16.662 1.532 16.183 1.00 97.75 90 HIS A CA 1
ATOM 710 C C . HIS A 1 90 ? -17.525 2.220 15.107 1.00 97.75 90 HIS A C 1
ATOM 712 O O . HIS A 1 90 ? -18.272 1.541 14.404 1.00 97.75 90 HIS A O 1
ATOM 718 N N . LYS A 1 91 ? -17.414 3.550 14.950 1.00 98.19 91 LYS A N 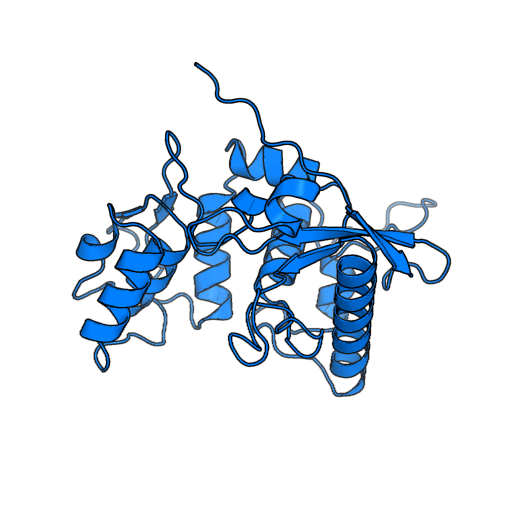1
ATOM 719 C CA . LYS A 1 91 ? -18.151 4.334 13.944 1.00 98.19 91 LYS A CA 1
ATOM 720 C C . LYS A 1 91 ? -17.667 4.083 12.512 1.00 98.19 91 LYS A C 1
ATOM 722 O O . LYS A 1 91 ? -18.363 4.459 11.575 1.00 98.19 91 LYS A O 1
ATOM 727 N N . PHE A 1 92 ? -16.502 3.458 12.340 1.00 98.19 92 PHE A N 1
ATOM 728 C CA . PHE A 1 92 ? -15.901 3.178 11.036 1.00 98.19 92 PHE A CA 1
ATOM 729 C C . PHE A 1 92 ? -16.247 1.782 10.479 1.00 98.19 92 PHE A C 1
ATOM 731 O O . PHE A 1 92 ? -15.969 1.519 9.319 1.00 98.19 92 PHE A O 1
ATOM 738 N N . GLN A 1 93 ? -16.872 0.887 11.250 1.00 96.50 93 GLN A N 1
ATOM 739 C CA . GLN A 1 93 ? -17.017 -0.534 10.881 1.00 96.50 93 GLN A CA 1
ATOM 740 C C . GLN A 1 93 ? -17.791 -0.782 9.567 1.00 96.50 93 GLN A C 1
ATOM 742 O O . GLN A 1 93 ? -17.342 -1.521 8.693 1.00 96.50 93 GLN A O 1
ATOM 747 N N . ASN A 1 94 ? -18.920 -0.096 9.369 1.00 94.19 94 ASN A N 1
ATOM 748 C CA . ASN A 1 94 ? -19.855 -0.378 8.269 1.00 94.19 94 ASN A CA 1
ATOM 749 C C . ASN A 1 94 ? -20.033 0.808 7.311 1.00 94.19 94 ASN A C 1
ATOM 751 O O . ASN A 1 94 ? -21.144 1.096 6.869 1.00 94.19 94 ASN A O 1
ATOM 755 N N . ILE A 1 95 ? -18.955 1.540 7.027 1.00 96.62 95 ILE A N 1
ATOM 756 C CA . ILE A 1 95 ? -19.000 2.718 6.153 1.00 96.62 95 ILE A CA 1
ATOM 757 C C . ILE A 1 95 ? -18.013 2.589 4.993 1.00 96.62 95 ILE A C 1
ATOM 759 O O . ILE A 1 95 ? -16.955 1.981 5.134 1.00 96.62 95 ILE A O 1
ATOM 763 N N . SER A 1 96 ? -18.346 3.188 3.847 1.00 96.88 96 SER A N 1
ATOM 764 C CA . SER A 1 96 ? -17.447 3.232 2.688 1.00 96.88 96 SER A CA 1
ATOM 765 C C . SER A 1 96 ? -16.174 4.030 2.984 1.00 96.88 96 SER A C 1
ATOM 767 O O . SER A 1 96 ? -16.161 4.866 3.892 1.00 96.88 96 SER A O 1
ATOM 769 N N . GLY A 1 97 ? -15.129 3.846 2.172 1.00 96.06 97 GLY A N 1
ATOM 770 C CA . GLY A 1 97 ? -13.900 4.639 2.287 1.00 96.06 97 GLY A CA 1
ATOM 771 C C . GLY A 1 97 ? -14.160 6.153 2.242 1.00 96.06 97 GLY A C 1
ATOM 772 O O . GLY A 1 97 ? -13.639 6.898 3.067 1.00 96.06 97 GLY A O 1
ATOM 773 N N . ASP A 1 98 ? -15.073 6.619 1.381 1.00 96.06 98 ASP A N 1
ATOM 774 C CA . ASP A 1 98 ? -15.480 8.032 1.334 1.00 96.06 98 ASP A CA 1
ATOM 775 C C . ASP A 1 98 ? -16.139 8.514 2.630 1.00 96.06 98 ASP A C 1
ATOM 777 O O . ASP A 1 98 ? -15.907 9.635 3.093 1.00 96.06 98 ASP A O 1
ATOM 781 N N . ALA A 1 99 ? -17.000 7.684 3.218 1.00 97.75 99 ALA A N 1
ATOM 782 C CA . ALA A 1 99 ? -17.650 8.004 4.478 1.00 97.75 99 ALA A CA 1
ATOM 783 C C . ALA A 1 99 ? -16.644 7.994 5.640 1.00 97.75 99 ALA A C 1
ATOM 785 O O . ALA A 1 99 ? -16.703 8.892 6.478 1.00 97.75 99 ALA A O 1
ATOM 786 N N . ALA A 1 100 ? -15.679 7.069 5.648 1.00 97.69 100 ALA A N 1
ATOM 787 C CA . ALA A 1 100 ? -14.568 7.054 6.599 1.00 97.69 100 ALA A CA 1
ATOM 788 C C . ALA A 1 100 ? -13.682 8.297 6.466 1.00 97.69 100 ALA A C 1
ATOM 790 O O . ALA A 1 100 ? -13.352 8.935 7.469 1.00 97.69 100 ALA A O 1
ATOM 791 N N . PHE A 1 101 ? -13.369 8.708 5.235 1.00 95.38 101 PHE A N 1
ATOM 792 C CA . PHE A 1 101 ? -12.651 9.949 4.969 1.00 95.38 101 PHE A CA 1
ATOM 793 C C . PHE A 1 101 ? -13.415 11.166 5.506 1.00 95.38 101 PHE A C 1
ATOM 795 O O . PHE A 1 101 ? -12.832 12.020 6.165 1.00 95.38 101 PHE A O 1
ATOM 802 N N . ARG A 1 102 ? -14.729 11.267 5.283 1.00 97.44 102 ARG A N 1
ATOM 803 C CA . ARG A 1 102 ? -15.523 12.378 5.840 1.00 97.44 102 ARG A CA 1
ATOM 804 C C . ARG A 1 102 ? -15.600 12.333 7.366 1.00 97.44 102 ARG A C 1
ATOM 806 O O . ARG A 1 102 ? -15.473 13.371 8.014 1.00 97.44 102 ARG A O 1
ATOM 813 N N . LEU A 1 103 ? -15.765 11.143 7.941 1.00 98.00 103 LEU A N 1
ATOM 814 C CA . LEU A 1 103 ? -15.828 10.956 9.387 1.00 98.00 103 LEU A CA 1
ATOM 815 C C . LEU A 1 103 ? -14.520 11.389 10.060 1.00 98.00 103 LEU A C 1
ATOM 817 O O . LEU A 1 103 ? -14.575 12.147 11.027 1.00 98.00 103 LEU A O 1
ATOM 821 N N . LYS A 1 104 ? -13.350 11.016 9.521 1.00 96.62 104 LYS A N 1
ATOM 822 C CA . LYS A 1 104 ? -12.054 11.441 10.084 1.00 96.62 104 LYS A CA 1
ATOM 823 C C . LYS A 1 104 ? -11.906 12.961 10.116 1.00 96.62 104 LYS A C 1
ATOM 825 O O . LYS A 1 104 ? -11.438 13.507 11.105 1.00 96.62 104 LYS A O 1
ATOM 830 N N . VAL A 1 105 ? -12.368 13.654 9.069 1.00 96.50 105 VAL A N 1
ATOM 831 C CA . VAL A 1 105 ? -12.328 15.123 9.002 1.00 96.50 105 VAL A CA 1
ATOM 832 C C . VAL A 1 105 ? -13.180 15.736 10.114 1.00 96.50 105 VAL A C 1
ATOM 834 O O . VAL A 1 105 ? -12.766 16.721 10.720 1.00 96.50 105 VAL A O 1
ATOM 837 N N . SER A 1 106 ? -14.331 15.136 10.435 1.00 96.94 106 SER A N 1
ATOM 838 C CA . SER A 1 106 ? -15.193 15.601 11.531 1.00 96.94 106 SER A CA 1
ATOM 839 C C . SER A 1 106 ? -14.621 15.355 12.936 1.00 96.94 106 SER A C 1
ATOM 841 O O . SER A 1 106 ? -15.046 16.007 13.885 1.00 96.94 106 SER A O 1
ATOM 843 N N . LEU A 1 107 ? -13.653 14.440 13.070 1.00 96.38 107 LEU A N 1
ATOM 844 C CA . LEU A 1 107 ? -12.992 14.077 14.331 1.00 96.38 107 LEU A CA 1
ATOM 845 C C . LEU A 1 107 ? -11.615 14.739 14.502 1.00 96.38 107 LEU A C 1
ATOM 847 O O . LEU A 1 107 ? -10.884 14.409 15.437 1.00 96.38 107 LEU A O 1
ATOM 851 N N . LYS A 1 108 ? -11.255 15.667 13.608 1.00 96.06 108 LYS A N 1
ATOM 852 C CA . LYS A 1 108 ? -9.949 16.330 13.594 1.00 96.06 108 LYS A CA 1
ATOM 853 C C . LYS A 1 108 ? -9.582 16.909 14.965 1.00 96.06 108 LYS A C 1
ATOM 855 O O . LYS A 1 108 ? -10.380 17.608 15.586 1.00 96.06 108 LYS A O 1
ATOM 860 N N . GLY A 1 109 ? -8.345 16.672 15.388 1.00 96.19 109 GLY A N 1
ATOM 861 C CA . GLY A 1 109 ? -7.801 17.079 16.685 1.00 96.19 109 GLY A CA 1
ATOM 862 C C . GLY A 1 109 ? -7.913 16.008 17.773 1.00 96.19 109 GLY A C 1
ATOM 863 O O . GLY A 1 109 ? -7.455 16.245 18.888 1.00 96.19 109 GLY A O 1
ATOM 864 N N . GLN A 1 110 ? -8.511 14.854 17.471 1.00 96.19 110 GLN A N 1
ATOM 865 C CA . GLN A 1 110 ? -8.643 13.717 18.392 1.00 96.19 110 GLN A CA 1
ATOM 866 C C . GLN A 1 110 ? -7.794 12.513 17.959 1.00 96.19 110 GLN A C 1
ATOM 868 O O . GLN A 1 110 ? -8.000 11.410 18.461 1.00 96.19 110 GLN A O 1
ATOM 873 N N . GLU A 1 111 ? -6.890 12.700 16.994 1.00 97.25 111 GLU A N 1
ATOM 874 C CA . GLU A 1 111 ? -6.076 11.625 16.443 1.00 97.25 111 GLU A CA 1
ATOM 875 C C . GLU A 1 111 ? -5.065 11.078 17.462 1.00 97.25 111 GLU A C 1
ATOM 877 O O . GLU A 1 111 ? -4.257 11.810 18.036 1.00 97.25 111 GLU A O 1
ATOM 882 N N . ASP A 1 112 ? -5.049 9.758 17.599 1.00 96.50 112 ASP A N 1
ATOM 883 C CA . ASP A 1 112 ? -3.941 8.980 18.127 1.00 96.50 112 ASP A CA 1
ATOM 884 C C . ASP A 1 112 ? -2.907 8.745 17.018 1.00 96.50 112 ASP A C 1
ATOM 886 O O . ASP A 1 112 ? -3.093 7.923 16.115 1.00 96.50 112 ASP A O 1
ATOM 890 N N . TRP A 1 113 ? -1.789 9.464 17.099 1.00 96.31 113 TRP A N 1
ATOM 891 C CA . TRP A 1 113 ? -0.685 9.345 16.146 1.00 96.31 113 TRP A CA 1
ATOM 892 C C . TRP A 1 113 ? 0.189 8.106 16.355 1.00 96.31 113 TRP A C 1
ATOM 894 O O . TRP A 1 113 ? 1.054 7.858 15.521 1.00 96.31 113 TRP A O 1
ATOM 904 N N . SER A 1 114 ? -0.052 7.313 17.407 1.00 96.81 114 SER A N 1
ATOM 905 C CA . SER A 1 114 ? 0.529 5.972 17.552 1.00 96.81 114 SER A CA 1
ATOM 906 C C . SER A 1 114 ? -0.259 4.901 16.792 1.00 96.81 114 SER A C 1
ATOM 908 O O . SER A 1 114 ? 0.180 3.752 16.736 1.00 96.81 114 SER A O 1
ATOM 910 N N . TYR A 1 115 ? -1.413 5.263 16.209 1.00 97.81 115 TYR A N 1
ATOM 911 C CA . TYR A 1 115 ? -2.285 4.365 15.449 1.00 97.81 115 TYR A CA 1
ATOM 912 C C . TYR A 1 115 ? -2.712 3.140 16.271 1.00 97.81 115 TYR A C 1
ATOM 914 O O . TYR A 1 115 ? -2.621 2.009 15.805 1.00 97.81 115 TYR A O 1
ATOM 922 N N . GLY A 1 116 ? -3.126 3.333 17.527 1.00 96.88 116 GLY A N 1
ATOM 923 C CA . GLY A 1 116 ? -3.480 2.225 18.414 1.00 96.88 116 GLY A CA 1
ATOM 924 C C . GLY A 1 116 ? -2.283 1.367 18.845 1.00 96.88 116 GLY A C 1
ATOM 925 O O . GLY A 1 116 ? -2.477 0.231 19.273 1.00 96.88 116 GLY A O 1
ATOM 926 N N . GLY A 1 117 ? -1.058 1.889 18.753 1.00 97.44 117 GLY A N 1
ATOM 927 C CA . GLY A 1 117 ? 0.171 1.202 19.163 1.00 97.44 117 GLY A CA 1
ATOM 928 C C . GLY A 1 117 ? 0.980 0.571 18.030 1.00 97.44 117 GLY A C 1
ATOM 929 O O . GLY A 1 117 ? 1.992 -0.060 18.311 1.00 97.44 117 GLY A O 1
ATOM 930 N N . PHE A 1 118 ? 0.586 0.749 16.765 1.00 96.88 118 PHE A N 1
ATOM 931 C CA . PHE A 1 118 ? 1.408 0.330 15.621 1.00 96.88 118 PHE A CA 1
ATOM 932 C C . PHE A 1 118 ? 2.680 1.176 15.449 1.00 96.88 118 PHE A C 1
ATOM 934 O O . PHE A 1 118 ? 3.637 0.707 14.848 1.00 96.88 118 PHE A O 1
ATOM 941 N N . GLY A 1 119 ? 2.703 2.402 15.978 1.00 95.19 119 GLY A N 1
ATOM 942 C CA . GLY A 1 119 ? 3.863 3.298 15.951 1.00 95.19 119 GLY A CA 1
ATOM 943 C C . GLY A 1 119 ? 3.650 4.507 15.046 1.00 95.19 119 GLY A C 1
ATOM 944 O O . GLY A 1 119 ? 3.816 5.639 15.497 1.00 95.19 119 GLY A O 1
ATOM 945 N N . GLY A 1 120 ? 3.204 4.288 13.808 1.00 95.81 120 GLY A N 1
ATOM 946 C CA . GLY A 1 120 ? 3.043 5.352 12.824 1.00 95.81 120 GLY A CA 1
ATOM 947 C C . GLY A 1 120 ? 2.087 5.020 11.683 1.00 95.81 120 GLY A C 1
ATOM 948 O O . GLY A 1 120 ? 1.392 4.005 11.672 1.00 95.81 120 GLY A O 1
ATOM 949 N N . ASN A 1 121 ? 2.034 5.927 10.705 1.00 96.25 121 ASN A N 1
ATOM 950 C CA . ASN A 1 121 ? 1.180 5.783 9.528 1.00 96.25 121 ASN A CA 1
ATOM 951 C C . ASN A 1 121 ? 1.595 4.596 8.651 1.00 96.25 121 ASN A C 1
ATOM 953 O O . ASN A 1 121 ? 0.723 3.901 8.136 1.00 96.25 121 ASN A O 1
ATOM 957 N N . TRP A 1 122 ? 2.901 4.378 8.490 1.00 97.81 122 TRP A N 1
ATOM 958 C CA . TRP A 1 122 ? 3.462 3.278 7.715 1.00 97.81 122 TRP A CA 1
ATOM 959 C C . TRP A 1 122 ? 3.077 1.927 8.326 1.00 97.81 122 TRP A C 1
ATOM 961 O O . TRP A 1 122 ? 2.414 1.123 7.671 1.00 97.81 122 TRP A O 1
ATOM 971 N N . GLU A 1 123 ? 3.418 1.711 9.593 1.00 97.69 123 GLU A N 1
ATOM 972 C CA . GLU A 1 123 ? 3.168 0.471 10.326 1.00 97.69 123 GLU A CA 1
ATOM 973 C C . GLU A 1 123 ? 1.669 0.224 10.516 1.00 97.69 123 GLU A C 1
ATOM 975 O O . GLU A 1 123 ? 1.199 -0.903 10.363 1.00 97.69 123 GLU A O 1
ATOM 980 N N . GLY A 1 124 ? 0.898 1.285 10.783 1.00 98.31 124 GLY A N 1
ATOM 981 C CA . GLY A 1 124 ? -0.555 1.209 10.901 1.00 98.31 124 GLY A CA 1
ATOM 982 C C . GLY A 1 124 ? -1.221 0.743 9.607 1.00 98.31 124 GLY A C 1
ATOM 983 O O . GLY A 1 124 ? -2.091 -0.125 9.648 1.00 98.31 124 GLY A O 1
ATOM 984 N N . MET A 1 125 ? -0.799 1.265 8.448 1.00 98.69 125 MET A N 1
ATOM 985 C CA . MET A 1 125 ? -1.322 0.792 7.162 1.00 98.69 125 MET A CA 1
ATOM 986 C C . MET A 1 125 ? -0.876 -0.640 6.872 1.00 98.69 125 MET A C 1
ATOM 988 O O . MET A 1 125 ? -1.707 -1.458 6.492 1.00 98.69 125 MET A O 1
ATOM 992 N N . LEU A 1 126 ? 0.392 -0.981 7.118 1.00 98.44 126 LEU A N 1
ATOM 993 C CA . LEU A 1 126 ? 0.885 -2.339 6.889 1.00 98.44 126 LEU A CA 1
ATOM 994 C C . LEU A 1 126 ? 0.117 -3.364 7.741 1.00 98.44 126 LEU A C 1
ATOM 996 O O . LEU A 1 126 ? -0.248 -4.429 7.246 1.00 98.44 126 LEU A O 1
ATOM 1000 N N . GLY A 1 127 ? -0.199 -3.024 8.995 1.00 98.25 127 GLY A N 1
ATOM 1001 C CA . GLY A 1 127 ? -1.054 -3.833 9.867 1.00 98.25 127 GLY A CA 1
ATOM 1002 C C . GLY A 1 127 ? -2.463 -4.042 9.301 1.00 98.25 127 GLY A C 1
ATOM 1003 O O . GLY A 1 127 ? -2.971 -5.162 9.315 1.00 98.25 127 GLY A O 1
ATOM 1004 N N . VAL A 1 128 ? -3.076 -2.995 8.739 1.00 98.75 128 VAL A N 1
ATOM 1005 C CA . VAL A 1 128 ? -4.382 -3.083 8.058 1.00 98.75 128 VAL A CA 1
ATOM 1006 C C . VAL A 1 128 ? -4.300 -3.960 6.806 1.00 98.75 128 VAL A C 1
ATOM 1008 O O . VAL A 1 128 ? -5.162 -4.816 6.599 1.00 98.75 128 VAL A O 1
ATOM 1011 N N . LEU A 1 129 ? -3.267 -3.779 5.979 1.00 98.81 129 LEU A N 1
ATOM 1012 C CA . LEU A 1 129 ? -3.077 -4.554 4.753 1.00 98.81 129 LEU A CA 1
ATOM 1013 C C . LEU A 1 129 ? -2.862 -6.038 5.055 1.00 98.81 129 LEU A C 1
ATOM 1015 O O . LEU A 1 129 ? -3.474 -6.869 4.392 1.00 98.81 129 LEU A O 1
ATOM 1019 N N . ARG A 1 130 ? -2.098 -6.383 6.097 1.00 98.44 130 ARG A N 1
ATOM 1020 C CA . ARG A 1 130 ? -1.949 -7.776 6.554 1.00 98.44 130 ARG A CA 1
ATOM 1021 C C . ARG A 1 130 ? -3.281 -8.432 6.912 1.00 98.44 130 ARG A C 1
ATOM 1023 O O . ARG A 1 130 ? -3.451 -9.615 6.648 1.00 98.44 130 ARG A O 1
ATOM 1030 N N . GLN A 1 131 ? -4.240 -7.681 7.460 1.00 98.25 131 GLN A N 1
ATOM 1031 C CA . GLN A 1 131 ? -5.584 -8.212 7.717 1.00 98.25 131 GLN A CA 1
ATOM 1032 C C . GLN A 1 131 ? -6.428 -8.311 6.442 1.00 98.25 131 GLN A C 1
ATOM 1034 O O . GLN A 1 131 ? -7.108 -9.315 6.234 1.00 98.25 131 GLN A O 1
ATOM 1039 N N . LYS A 1 132 ? -6.357 -7.306 5.557 1.00 98.12 132 LYS A N 1
ATOM 1040 C CA . LYS A 1 132 ? -7.044 -7.322 4.254 1.00 98.12 132 LYS A CA 1
ATOM 1041 C C . LYS A 1 132 ? -6.595 -8.509 3.392 1.00 98.12 132 LYS A C 1
ATOM 1043 O O . LYS A 1 132 ? -7.427 -9.209 2.828 1.00 98.12 132 LYS A O 1
ATOM 1048 N N . PHE A 1 133 ? -5.290 -8.743 3.317 1.00 97.94 133 PHE A N 1
ATOM 1049 C CA . PHE A 1 133 ? -4.645 -9.782 2.512 1.00 97.94 133 PHE A CA 1
ATOM 1050 C C . PHE A 1 133 ? -4.141 -10.943 3.381 1.00 97.94 133 PHE A C 1
ATOM 1052 O O . PHE A 1 133 ? -3.083 -11.509 3.109 1.00 97.94 133 PHE A O 1
ATOM 1059 N N . ARG A 1 134 ? -4.869 -11.291 4.450 1.00 97.06 134 ARG A N 1
ATOM 1060 C CA . ARG A 1 134 ? -4.481 -12.400 5.333 1.00 97.06 134 ARG A CA 1
ATOM 1061 C C . ARG A 1 134 ? -4.360 -13.720 4.548 1.00 97.06 134 ARG A C 1
ATOM 1063 O O . ARG A 1 134 ? -5.197 -13.960 3.676 1.00 97.06 134 ARG A O 1
ATOM 1070 N N . PRO A 1 135 ? -3.391 -14.600 4.862 1.00 96.44 135 PRO A N 1
ATOM 1071 C CA . PRO A 1 135 ? -3.238 -15.882 4.176 1.00 96.44 135 PRO A CA 1
ATOM 1072 C C . PRO A 1 135 ? -4.553 -16.671 4.085 1.00 96.44 135 PRO A C 1
ATOM 1074 O O . PRO A 1 135 ? -5.301 -16.760 5.060 1.00 96.44 135 PRO A O 1
ATOM 1077 N N . GLY A 1 136 ? -4.834 -17.231 2.906 1.00 93.50 136 GLY A N 1
ATOM 1078 C CA . GLY A 1 136 ? -6.067 -17.976 2.628 1.00 93.50 136 GLY A CA 1
ATOM 1079 C C . GLY A 1 136 ? -7.315 -17.117 2.383 1.00 93.50 136 GLY A C 1
ATOM 1080 O O . GLY A 1 136 ? -8.397 -17.676 2.234 1.00 93.50 136 GLY A O 1
ATOM 1081 N N . SER A 1 137 ? -7.208 -15.782 2.356 1.00 95.31 137 SER A N 1
ATOM 1082 C CA . SER A 1 137 ? -8.293 -14.920 1.869 1.00 95.31 137 SER A CA 1
ATOM 1083 C C . SER A 1 137 ? -8.278 -14.810 0.343 1.00 95.31 137 SER A C 1
ATOM 1085 O O . SER A 1 137 ? -7.220 -14.895 -0.289 1.00 95.31 137 SER A O 1
ATOM 1087 N N . ARG A 1 138 ? -9.435 -14.515 -0.260 1.00 95.62 138 ARG A N 1
ATOM 1088 C CA . ARG A 1 138 ? -9.538 -14.250 -1.706 1.00 95.62 138 ARG A CA 1
ATOM 1089 C C . ARG A 1 138 ? -8.689 -13.040 -2.090 1.00 95.62 138 ARG A C 1
ATOM 1091 O O . ARG A 1 138 ? -8.121 -12.998 -3.182 1.00 95.62 138 ARG A O 1
ATOM 1098 N N . MET A 1 139 ? -8.568 -12.049 -1.204 1.00 97.31 139 MET A N 1
ATOM 1099 C CA . MET A 1 139 ? -7.692 -10.897 -1.429 1.00 97.31 139 MET A CA 1
ATOM 1100 C C . MET A 1 139 ? -6.219 -11.306 -1.499 1.00 97.31 139 MET A C 1
ATOM 1102 O O . MET A 1 139 ? -5.522 -10.846 -2.403 1.00 97.31 139 MET A O 1
ATOM 1106 N N . ALA A 1 140 ? -5.746 -12.177 -0.601 1.00 97.56 140 ALA A N 1
ATOM 1107 C CA . ALA A 1 140 ? -4.372 -12.682 -0.629 1.00 97.56 140 ALA A CA 1
ATOM 1108 C C . ALA A 1 140 ? -4.080 -13.453 -1.924 1.00 97.56 140 ALA A C 1
ATOM 1110 O O . ALA A 1 140 ? -3.069 -13.198 -2.576 1.00 97.56 140 ALA A O 1
ATOM 1111 N N . GLU A 1 141 ? -5.000 -14.326 -2.344 1.00 97.12 141 GLU A N 1
ATOM 1112 C CA . GLU A 1 141 ? -4.910 -15.030 -3.629 1.00 97.12 141 GLU A CA 1
ATOM 1113 C C . GLU A 1 141 ? -4.848 -14.049 -4.808 1.00 97.12 141 GLU A C 1
ATOM 1115 O O . GLU A 1 141 ? -3.987 -14.167 -5.679 1.00 97.12 141 GLU A O 1
ATOM 1120 N N . SER A 1 142 ? -5.702 -13.022 -4.803 1.00 97.50 142 SER A N 1
ATOM 1121 C CA . SER A 1 142 ? -5.725 -11.984 -5.842 1.00 97.50 142 SER A CA 1
ATOM 1122 C C . SER A 1 142 ? -4.419 -11.174 -5.874 1.00 97.50 142 SER A C 1
ATOM 1124 O O . SER A 1 142 ? -3.911 -10.861 -6.950 1.00 97.50 142 SER A O 1
ATOM 1126 N N . LEU A 1 143 ? -3.825 -10.869 -4.711 1.00 98.44 143 LEU A N 1
ATOM 1127 C CA . LEU A 1 143 ? -2.522 -10.201 -4.622 1.00 98.44 143 LEU A CA 1
ATOM 1128 C C . LEU A 1 143 ? -1.398 -11.088 -5.171 1.00 98.44 143 LEU A C 1
ATOM 1130 O O . LEU A 1 143 ? -0.548 -10.596 -5.909 1.00 98.44 143 LEU A O 1
ATOM 1134 N N . LEU A 1 144 ? -1.400 -12.390 -4.881 1.00 98.12 144 LEU A N 1
ATOM 1135 C CA . LEU A 1 144 ? -0.420 -13.332 -5.433 1.00 98.12 144 LEU A CA 1
ATOM 1136 C C . LEU A 1 144 ? -0.507 -13.423 -6.965 1.00 98.12 144 LEU A C 1
ATOM 1138 O O . LEU A 1 144 ? 0.533 -13.480 -7.629 1.00 98.12 144 LEU A O 1
ATOM 1142 N N . LEU A 1 145 ? -1.723 -13.362 -7.521 1.00 97.69 145 LEU A N 1
ATOM 1143 C CA . LEU A 1 145 ? -1.978 -13.362 -8.967 1.00 97.69 145 LEU A CA 1
ATOM 1144 C C . LEU A 1 145 ? -1.484 -12.104 -9.693 1.00 97.69 145 LEU A C 1
ATOM 1146 O O . LEU A 1 145 ? -1.354 -12.137 -10.913 1.00 97.69 145 LEU A O 1
ATOM 1150 N N . THR A 1 146 ? -1.128 -11.029 -8.979 1.00 98.25 146 THR A N 1
ATOM 1151 C CA . THR A 1 146 ? -0.421 -9.884 -9.590 1.00 98.25 146 THR A CA 1
ATOM 1152 C C . THR A 1 146 ? 0.979 -10.258 -10.101 1.00 98.25 146 THR A C 1
ATOM 1154 O O . THR A 1 146 ? 1.645 -9.447 -10.747 1.00 98.25 146 THR A O 1
ATOM 1157 N N . GLY A 1 147 ? 1.448 -11.480 -9.819 1.00 96.19 147 GLY A N 1
ATOM 1158 C CA . GLY A 1 147 ? 2.728 -11.977 -10.297 1.00 96.19 147 GLY A CA 1
ATOM 1159 C C . GLY A 1 147 ? 3.871 -11.157 -9.720 1.00 96.19 147 GLY A C 1
ATOM 1160 O O . GLY A 1 147 ? 3.854 -10.790 -8.547 1.00 96.19 147 GLY A O 1
ATOM 1161 N N . ASP A 1 148 ? 4.892 -10.896 -10.520 1.00 95.69 148 ASP A N 1
ATOM 1162 C CA . ASP A 1 148 ? 6.056 -10.125 -10.084 1.00 95.69 148 ASP A CA 1
ATOM 1163 C C . ASP A 1 148 ? 5.955 -8.627 -10.423 1.00 95.69 148 ASP A C 1
ATOM 1165 O O . ASP A 1 148 ? 6.916 -7.879 -10.272 1.00 95.69 148 ASP A O 1
ATOM 1169 N N . ALA A 1 149 ? 4.775 -8.179 -10.868 1.00 98.31 149 ALA A N 1
ATOM 1170 C CA . ALA A 1 149 ? 4.556 -6.833 -11.377 1.00 98.31 149 ALA A CA 1
ATOM 1171 C C . ALA A 1 149 ? 4.859 -5.742 -10.341 1.00 98.31 149 ALA A C 1
ATOM 1173 O O . ALA A 1 149 ? 4.569 -5.896 -9.149 1.00 98.31 149 ALA A O 1
ATOM 1174 N N . PHE A 1 150 ? 5.348 -4.602 -10.818 1.00 98.69 150 PHE A N 1
ATOM 1175 C CA . PHE A 1 150 ? 5.425 -3.376 -10.042 1.00 98.69 150 PHE A CA 1
ATOM 1176 C C . PHE A 1 150 ? 4.013 -2.829 -9.801 1.00 98.69 150 PHE A C 1
ATOM 1178 O O . PHE A 1 150 ? 3.274 -2.531 -10.744 1.00 98.69 150 PHE A O 1
ATOM 1185 N N . LEU A 1 151 ? 3.627 -2.714 -8.530 1.00 98.88 151 LEU A N 1
ATOM 1186 C CA . LEU A 1 151 ? 2.311 -2.218 -8.135 1.00 98.88 151 LEU A CA 1
ATOM 1187 C C . LEU A 1 151 ? 2.376 -0.699 -7.957 1.00 98.88 151 LEU A C 1
ATOM 1189 O O . LEU A 1 151 ? 3.083 -0.198 -7.081 1.00 98.88 151 LEU A O 1
ATOM 1193 N N . LEU A 1 152 ? 1.628 0.035 -8.779 1.00 98.81 152 LEU A N 1
ATOM 1194 C CA . LEU A 1 152 ? 1.607 1.495 -8.782 1.00 98.81 152 LEU A CA 1
ATOM 1195 C C . LEU A 1 152 ? 0.242 2.010 -8.321 1.00 98.81 152 LEU A C 1
ATOM 1197 O O . LEU A 1 152 ? -0.743 1.897 -9.054 1.00 98.81 152 LEU A O 1
ATOM 1201 N N . GLU A 1 153 ? 0.189 2.629 -7.140 1.00 98.56 153 GLU A N 1
ATOM 1202 C CA . GLU A 1 153 ? -0.976 3.419 -6.756 1.00 98.56 153 GLU A CA 1
ATOM 1203 C C . GLU A 1 153 ? -0.965 4.718 -7.580 1.00 98.56 153 GLU A C 1
ATOM 1205 O O . GLU A 1 153 ? -0.242 5.666 -7.269 1.00 98.56 153 GLU A O 1
ATOM 1210 N N . HIS A 1 154 ? -1.745 4.746 -8.661 1.00 98.12 154 HIS A N 1
ATOM 1211 C CA . HIS A 1 154 ? -1.811 5.849 -9.613 1.00 98.12 154 HIS A CA 1
ATOM 1212 C C . HIS A 1 154 ? -3.053 6.693 -9.359 1.00 98.12 154 HIS A C 1
ATOM 1214 O O . HIS A 1 154 ? -4.149 6.354 -9.801 1.00 98.12 154 HIS A O 1
ATOM 1220 N N . ASN A 1 155 ? -2.925 7.799 -8.631 1.00 95.81 155 ASN A N 1
ATOM 1221 C CA . ASN A 1 155 ? -4.091 8.636 -8.361 1.00 95.81 155 ASN A CA 1
ATOM 1222 C C . ASN A 1 155 ? -4.523 9.436 -9.612 1.00 95.81 155 ASN A C 1
ATOM 1224 O O . ASN A 1 155 ? -3.779 9.591 -10.575 1.00 95.81 155 ASN A O 1
ATOM 1228 N N . GLU A 1 156 ? -5.744 9.977 -9.613 1.00 94.62 156 GLU A N 1
ATOM 1229 C CA . GLU A 1 156 ? -6.285 10.707 -10.775 1.00 94.62 156 GLU A CA 1
ATOM 1230 C C . GLU A 1 156 ? -5.890 12.186 -10.875 1.00 94.62 156 GLU A C 1
ATOM 1232 O O . GLU A 1 156 ? -6.217 12.835 -11.870 1.00 94.62 156 GLU A O 1
ATOM 1237 N N . LYS A 1 157 ? -5.233 12.746 -9.854 1.00 95.44 157 LYS A N 1
ATOM 1238 C CA . LYS A 1 157 ? -5.017 14.189 -9.737 1.00 95.44 157 LYS A CA 1
ATOM 1239 C C . LYS A 1 157 ? -3.687 14.517 -9.062 1.00 95.44 157 LYS A C 1
ATOM 1241 O O . LYS A 1 157 ? -3.496 14.242 -7.880 1.00 95.44 157 LYS A O 1
ATOM 1246 N N . GLU A 1 158 ? -2.840 15.246 -9.782 1.00 96.56 158 GLU A N 1
ATOM 1247 C CA . GLU A 1 158 ? -1.603 15.801 -9.234 1.00 96.56 158 GLU A CA 1
ATOM 1248 C C . GLU A 1 158 ? -1.866 16.680 -7.999 1.00 96.56 158 GLU A C 1
ATOM 1250 O O . GLU A 1 158 ? -2.826 17.455 -7.933 1.00 96.56 158 GLU A O 1
ATOM 1255 N N . GLY A 1 159 ? -1.002 16.536 -6.997 1.00 95.00 159 GLY A N 1
ATOM 1256 C CA . GLY A 1 159 ? -1.072 17.239 -5.720 1.00 95.00 159 GLY A CA 1
ATOM 1257 C C . GLY A 1 159 ? -2.068 16.630 -4.733 1.00 95.00 159 GLY A C 1
ATOM 1258 O O . GLY A 1 159 ? -2.250 17.185 -3.650 1.00 95.00 159 GLY A O 1
ATOM 1259 N N . ARG A 1 160 ? -2.732 15.516 -5.079 1.00 93.38 160 ARG A N 1
ATOM 1260 C CA . ARG A 1 160 ? -3.674 14.849 -4.172 1.00 93.38 160 ARG A CA 1
ATOM 1261 C C . ARG A 1 160 ? -2.963 14.039 -3.090 1.00 93.38 160 ARG A C 1
ATOM 1263 O O . ARG A 1 160 ? -3.380 14.114 -1.938 1.00 93.38 160 ARG A O 1
ATOM 1270 N N . ASP A 1 161 ? -1.950 13.259 -3.456 1.00 95.38 161 ASP A N 1
ATOM 1271 C CA . ASP A 1 161 ? -1.259 12.366 -2.524 1.00 95.38 161 ASP A CA 1
ATOM 1272 C C . ASP A 1 161 ? 0.170 12.068 -2.993 1.00 95.38 161 ASP A C 1
ATOM 1274 O O . ASP A 1 161 ? 0.384 11.321 -3.943 1.00 95.38 161 ASP A O 1
ATOM 1278 N N . THR A 1 162 ? 1.158 12.654 -2.321 1.00 96.94 162 THR A N 1
ATOM 1279 C CA . THR A 1 162 ? 2.585 12.440 -2.605 1.00 96.94 162 THR A CA 1
ATOM 1280 C C . THR A 1 162 ? 3.211 11.325 -1.776 1.00 96.94 162 THR A C 1
ATOM 1282 O O . THR A 1 162 ? 4.398 11.053 -1.943 1.00 96.94 162 THR A O 1
ATOM 1285 N N . VAL A 1 163 ? 2.449 10.693 -0.878 1.00 97.19 163 VAL A N 1
ATOM 1286 C CA . VAL A 1 163 ? 2.964 9.693 0.061 1.00 97.19 163 VAL A CA 1
ATOM 1287 C C . VAL A 1 163 ? 2.501 8.292 -0.337 1.00 97.19 163 VAL A C 1
ATOM 1289 O O . VAL A 1 163 ? 3.316 7.422 -0.650 1.00 97.19 163 VAL A O 1
ATOM 1292 N N . TRP A 1 164 ? 1.193 8.054 -0.362 1.00 98.19 164 TRP A N 1
ATOM 1293 C CA . TRP A 1 164 ? 0.663 6.717 -0.642 1.00 98.19 164 TRP A CA 1
ATOM 1294 C C . TRP A 1 164 ? 0.758 6.362 -2.120 1.00 98.19 164 TRP A C 1
ATOM 1296 O O . TRP A 1 164 ? 1.119 5.235 -2.449 1.00 98.19 164 TRP A O 1
ATOM 1306 N N . SER A 1 165 ? 0.592 7.367 -2.979 1.00 98.31 165 SER A N 1
ATOM 1307 C CA . SER A 1 165 ? 0.534 7.208 -4.430 1.00 98.31 165 SER A CA 1
ATOM 1308 C C . SER A 1 165 ? 1.754 7.773 -5.164 1.00 98.31 165 SER A C 1
ATOM 1310 O O . SER A 1 165 ? 2.656 8.361 -4.561 1.00 98.31 165 SER A O 1
ATOM 1312 N N . ASP A 1 166 ? 1.756 7.635 -6.486 1.00 98.19 166 ASP A N 1
ATOM 1313 C CA . ASP A 1 166 ? 2.711 8.256 -7.412 1.00 98.19 166 ASP A CA 1
ATOM 1314 C C . ASP A 1 166 ? 2.462 9.755 -7.663 1.00 98.19 166 ASP A C 1
ATOM 1316 O O . ASP A 1 166 ? 3.206 10.401 -8.401 1.00 98.19 166 ASP A O 1
ATOM 1320 N N . ASN A 1 167 ? 1.408 10.314 -7.062 1.00 97.69 167 ASN A N 1
ATOM 1321 C CA . ASN A 1 167 ? 0.948 11.683 -7.259 1.00 97.69 167 ASN A CA 1
ATOM 1322 C C . ASN A 1 167 ? 0.551 12.028 -8.710 1.00 97.69 167 ASN A C 1
ATOM 1324 O O . ASN A 1 167 ? 0.723 13.171 -9.130 1.00 97.69 167 ASN A O 1
ATOM 1328 N N . LYS A 1 168 ? 0.040 11.063 -9.487 1.00 96.44 168 LYS A N 1
ATOM 1329 C CA . LYS A 1 168 ? -0.344 11.162 -10.913 1.00 96.44 168 LYS A CA 1
ATOM 1330 C C . LYS A 1 168 ? 0.820 11.340 -11.894 1.00 96.44 168 LYS A C 1
ATOM 1332 O O . LYS A 1 168 ? 0.695 10.950 -13.055 1.00 96.44 168 LYS A O 1
ATOM 1337 N N . VAL A 1 169 ? 1.907 11.971 -11.459 1.00 96.12 169 VAL A N 1
ATOM 1338 C CA . VAL A 1 169 ? 3.037 12.393 -12.305 1.00 96.12 169 VAL A CA 1
ATOM 1339 C C . VAL A 1 169 ? 4.350 11.686 -11.962 1.00 96.12 169 VAL A C 1
ATOM 1341 O O . VAL A 1 169 ? 5.379 12.010 -12.543 1.00 96.12 169 VAL A O 1
ATOM 1344 N N . GLY A 1 170 ? 4.335 10.743 -11.017 1.00 96.69 170 GLY A N 1
ATOM 1345 C CA . GLY A 1 170 ? 5.498 9.931 -10.655 1.00 96.69 170 GLY A CA 1
ATOM 1346 C C . GLY A 1 170 ? 6.407 10.518 -9.571 1.00 96.69 170 GLY A C 1
ATOM 1347 O O . GLY A 1 170 ? 7.404 9.901 -9.210 1.00 96.69 170 GLY A O 1
ATOM 1348 N N . ASN A 1 171 ? 6.082 11.693 -9.017 1.00 96.19 171 ASN A N 1
ATOM 1349 C CA . ASN A 1 171 ? 6.889 12.335 -7.969 1.00 96.19 171 ASN A CA 1
ATOM 1350 C C . ASN A 1 171 ? 6.450 11.987 -6.531 1.00 96.19 171 ASN A C 1
ATOM 1352 O O . ASN A 1 171 ? 7.023 12.520 -5.576 1.00 96.19 171 ASN A O 1
ATOM 1356 N N . GLY A 1 172 ? 5.440 11.127 -6.371 1.00 97.56 172 GLY A N 1
ATOM 1357 C CA . GLY A 1 172 ? 5.029 10.575 -5.080 1.00 97.56 172 GLY A CA 1
ATOM 1358 C C . GLY A 1 172 ? 5.851 9.352 -4.655 1.00 97.56 172 GLY A C 1
ATOM 1359 O O . GLY A 1 172 ? 6.623 8.802 -5.438 1.00 97.56 172 GLY A O 1
ATOM 1360 N N . THR A 1 173 ? 5.715 8.922 -3.399 1.00 97.69 173 THR A N 1
ATOM 1361 C CA . THR A 1 173 ? 6.501 7.798 -2.862 1.00 97.69 173 THR A CA 1
ATOM 1362 C C . THR A 1 173 ? 5.892 6.420 -3.100 1.00 97.69 173 THR A C 1
ATOM 1364 O O . THR A 1 173 ? 6.576 5.439 -2.823 1.00 97.69 173 THR A O 1
ATOM 1367 N N . ASN A 1 174 ? 4.659 6.316 -3.613 1.00 98.62 174 ASN A N 1
ATOM 1368 C CA . ASN A 1 174 ? 3.988 5.039 -3.898 1.00 98.62 174 ASN A CA 1
ATOM 1369 C C . ASN A 1 174 ? 4.029 4.047 -2.710 1.00 98.62 174 ASN A C 1
ATOM 1371 O O . ASN A 1 174 ? 4.281 2.854 -2.889 1.00 98.62 174 ASN A O 1
ATOM 1375 N N . TRP A 1 175 ? 3.852 4.529 -1.472 1.00 98.62 175 TRP A N 1
ATOM 1376 C CA . TRP A 1 175 ? 3.950 3.683 -0.277 1.00 98.62 175 TRP A CA 1
ATOM 1377 C C . TRP A 1 175 ? 2.939 2.541 -0.259 1.00 98.62 175 TRP A C 1
ATOM 1379 O O . TRP A 1 175 ? 3.277 1.465 0.228 1.00 98.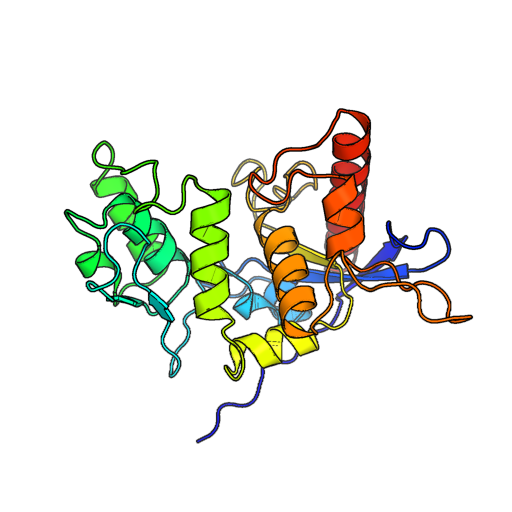62 175 TRP A O 1
ATOM 1389 N N . LEU A 1 176 ? 1.729 2.737 -0.794 1.00 98.81 176 LEU A N 1
ATOM 1390 C CA . LEU A 1 176 ? 0.742 1.661 -0.826 1.00 98.81 176 LEU A CA 1
ATOM 1391 C C . LEU A 1 176 ? 1.190 0.542 -1.768 1.00 98.81 176 LEU A C 1
ATOM 1393 O O . LEU A 1 176 ? 1.201 -0.622 -1.375 1.00 98.81 176 LEU A O 1
ATOM 1397 N N . GLY A 1 177 ? 1.623 0.897 -2.982 1.00 98.75 177 GLY A N 1
ATOM 1398 C CA . GLY A 1 177 ? 2.185 -0.057 -3.937 1.00 98.75 177 GLY A CA 1
ATOM 1399 C C . GLY A 1 177 ? 3.398 -0.796 -3.370 1.00 98.75 177 GLY A C 1
ATOM 1400 O O . GLY A 1 177 ? 3.465 -2.021 -3.447 1.00 98.75 177 GLY A O 1
ATOM 1401 N N . LEU A 1 178 ? 4.307 -0.069 -2.712 1.00 98.69 178 LEU A N 1
ATOM 1402 C CA . LEU A 1 178 ? 5.473 -0.638 -2.034 1.00 98.69 178 LEU A CA 1
ATOM 1403 C C . LEU A 1 178 ? 5.057 -1.667 -0.971 1.00 98.69 178 LEU A C 1
ATOM 1405 O O . LEU A 1 178 ? 5.498 -2.811 -1.031 1.00 98.69 178 LEU A O 1
ATOM 1409 N N . GLN A 1 179 ? 4.177 -1.302 -0.031 1.00 98.81 179 GLN A N 1
ATOM 1410 C CA . GLN A 1 179 ? 3.736 -2.215 1.031 1.00 98.81 179 GLN A CA 1
ATOM 1411 C C . GLN A 1 179 ? 3.022 -3.456 0.490 1.00 98.81 179 GLN A C 1
ATOM 1413 O O . GLN A 1 179 ? 3.208 -4.544 1.029 1.00 98.81 179 GLN A O 1
ATOM 1418 N N . LEU A 1 180 ? 2.243 -3.321 -0.584 1.00 98.88 180 LEU A N 1
ATOM 1419 C CA . LEU A 1 180 ? 1.601 -4.462 -1.235 1.00 98.88 180 LEU A CA 1
ATOM 1420 C C . LEU A 1 180 ? 2.622 -5.414 -1.868 1.00 98.88 180 LEU A C 1
ATOM 1422 O O . LEU A 1 180 ? 2.427 -6.624 -1.804 1.00 98.88 180 LEU A O 1
ATOM 1426 N N . MET A 1 181 ? 3.719 -4.901 -2.434 1.00 98.62 181 MET A N 1
ATOM 1427 C CA . MET A 1 181 ? 4.805 -5.744 -2.950 1.00 98.62 181 MET A CA 1
ATOM 1428 C C . MET A 1 181 ? 5.558 -6.464 -1.824 1.00 98.62 181 MET A C 1
ATOM 1430 O O . MET A 1 181 ? 5.822 -7.655 -1.960 1.00 98.62 181 MET A O 1
ATOM 1434 N N . LEU A 1 182 ? 5.816 -5.796 -0.690 1.00 98.12 182 LEU A N 1
ATOM 1435 C CA . LEU A 1 182 ? 6.382 -6.450 0.503 1.00 98.12 182 LEU A CA 1
ATOM 1436 C C . LEU A 1 182 ? 5.463 -7.563 1.016 1.00 98.12 182 LEU A C 1
ATOM 1438 O O . LEU A 1 182 ? 5.908 -8.670 1.294 1.00 98.12 182 LEU A O 1
ATOM 1442 N N . LEU A 1 183 ? 4.164 -7.277 1.116 1.00 98.25 183 LEU A N 1
ATOM 1443 C CA . LEU A 1 183 ? 3.178 -8.238 1.596 1.00 98.25 183 LEU A CA 1
ATOM 1444 C C . LEU A 1 183 ? 3.010 -9.418 0.633 1.00 98.25 183 LEU A C 1
ATOM 1446 O O . LEU A 1 183 ? 2.816 -10.549 1.065 1.00 98.25 183 LEU A O 1
ATOM 1450 N N . ARG A 1 184 ? 3.114 -9.178 -0.676 1.00 98.25 184 ARG A N 1
ATOM 1451 C CA . ARG A 1 184 ? 3.106 -10.237 -1.690 1.00 98.25 184 ARG A CA 1
ATOM 1452 C C . ARG A 1 184 ? 4.297 -11.180 -1.534 1.00 98.25 184 ARG A C 1
ATOM 1454 O O . ARG A 1 184 ? 4.114 -12.388 -1.647 1.00 98.25 184 ARG A O 1
ATOM 1461 N N . ASP A 1 185 ? 5.486 -10.645 -1.275 1.00 97.00 185 ASP A N 1
ATOM 1462 C CA . ASP A 1 185 ? 6.679 -11.451 -1.005 1.00 97.00 185 ASP A CA 1
ATOM 1463 C C . ASP A 1 185 ? 6.543 -12.221 0.322 1.00 97.00 185 ASP A C 1
ATOM 1465 O O . ASP A 1 185 ? 6.814 -13.421 0.351 1.00 97.00 185 ASP A O 1
ATOM 1469 N N . GLU A 1 186 ? 6.008 -11.585 1.375 1.00 95.69 186 GLU A N 1
ATOM 1470 C CA . GLU A 1 186 ? 5.687 -12.230 2.663 1.00 95.69 186 GLU A CA 1
ATOM 1471 C C . GLU A 1 186 ? 4.753 -13.439 2.462 1.00 95.69 186 GLU A C 1
ATOM 1473 O O . GLU A 1 186 ? 5.025 -14.531 2.959 1.00 95.69 186 GLU A O 1
ATOM 1478 N N . LEU A 1 187 ? 3.693 -13.287 1.659 1.00 96.19 187 LEU A N 1
ATOM 1479 C CA . LEU A 1 187 ? 2.754 -14.368 1.327 1.00 96.19 187 LEU A CA 1
ATOM 1480 C C . LEU A 1 187 ? 3.388 -15.508 0.512 1.00 96.19 187 LEU A C 1
ATOM 1482 O O . LEU A 1 187 ? 2.885 -16.630 0.549 1.00 96.19 187 LEU A O 1
ATOM 1486 N N . ARG A 1 188 ? 4.478 -15.243 -0.219 1.00 94.94 188 ARG A N 1
ATOM 1487 C CA . ARG A 1 188 ? 5.265 -16.267 -0.931 1.00 94.94 188 ARG A CA 1
ATOM 1488 C C . ARG A 1 188 ? 6.274 -16.977 -0.030 1.00 94.94 188 ARG A C 1
ATOM 1490 O O . ARG A 1 188 ? 6.886 -17.944 -0.473 1.00 94.94 188 ARG A O 1
ATOM 1497 N N . GLY A 1 189 ? 6.449 -16.509 1.205 1.00 89.69 189 GLY A N 1
ATOM 1498 C CA . GLY A 1 189 ? 7.504 -16.974 2.101 1.00 89.69 189 GLY A CA 1
ATOM 1499 C C . GLY A 1 189 ? 8.892 -16.447 1.732 1.00 89.69 189 GLY A C 1
ATOM 1500 O O . GLY A 1 189 ? 9.876 -16.998 2.210 1.00 89.69 189 GLY A O 1
ATOM 1501 N N . LEU A 1 190 ? 8.981 -15.405 0.899 1.00 79.12 190 LEU A N 1
ATOM 1502 C CA . LEU A 1 190 ? 10.247 -14.761 0.556 1.00 79.12 190 LEU A CA 1
ATOM 1503 C C . LEU A 1 190 ? 10.612 -13.778 1.670 1.00 79.12 190 LEU A C 1
ATOM 1505 O O . LEU A 1 190 ? 9.815 -12.907 2.025 1.00 79.12 190 LEU A O 1
ATOM 1509 N N . SER A 1 191 ? 11.811 -13.907 2.235 1.00 68.75 191 SER A N 1
ATOM 1510 C CA . SER A 1 191 ? 12.289 -13.014 3.294 1.00 68.75 191 SER A CA 1
ATOM 1511 C C . SER A 1 191 ? 13.743 -12.604 3.066 1.00 68.75 191 SER A C 1
ATOM 1513 O O . SER A 1 191 ? 14.450 -13.189 2.254 1.00 68.75 191 SER A O 1
ATOM 1515 N N . THR A 1 192 ? 14.225 -11.588 3.786 1.00 63.22 192 THR A N 1
ATOM 1516 C CA . THR A 1 192 ? 15.607 -11.093 3.630 1.00 63.22 192 THR A CA 1
ATOM 1517 C C . THR A 1 192 ? 16.680 -12.068 4.134 1.00 63.22 192 THR A C 1
ATOM 1519 O O . THR A 1 192 ? 17.855 -11.711 4.132 1.00 63.22 192 THR A O 1
ATOM 1522 N N . SER A 1 193 ? 16.298 -13.244 4.643 1.00 53.44 193 SER A N 1
ATOM 1523 C CA . SER A 1 193 ? 17.182 -14.182 5.342 1.00 53.44 193 SER A CA 1
ATOM 1524 C C . SER A 1 193 ? 17.271 -15.565 4.697 1.00 53.44 193 SER A C 1
ATOM 1526 O O . SER A 1 193 ? 17.623 -16.516 5.390 1.00 53.44 193 SER A O 1
ATOM 1528 N N . ASP A 1 194 ? 16.956 -15.704 3.408 1.00 50.97 194 ASP A N 1
ATOM 1529 C CA . ASP A 1 194 ? 17.183 -16.973 2.717 1.00 50.97 194 ASP A CA 1
ATOM 1530 C C . ASP A 1 194 ? 18.697 -17.211 2.577 1.00 50.97 194 ASP A C 1
ATOM 1532 O O . ASP A 1 194 ? 19.388 -16.582 1.773 1.00 50.97 194 ASP A O 1
ATOM 1536 N N . GLU A 1 195 ? 19.213 -18.081 3.453 1.00 48.81 195 GLU A N 1
ATOM 1537 C CA . GLU A 1 195 ? 20.579 -18.595 3.422 1.00 48.81 195 GLU A CA 1
ATOM 1538 C C . GLU A 1 195 ? 20.855 -19.258 2.069 1.00 48.81 195 GLU A C 1
ATOM 1540 O O . GLU A 1 195 ? 20.034 -20.015 1.545 1.00 48.81 195 GLU A O 1
ATOM 1545 N N . GLU A 1 196 ? 22.031 -18.938 1.529 1.00 49.75 196 GLU A N 1
ATOM 1546 C CA . GLU A 1 196 ? 22.584 -19.402 0.259 1.00 49.75 196 GLU A CA 1
ATOM 1547 C C . GLU A 1 196 ? 22.286 -20.891 0.017 1.00 49.75 196 GLU A C 1
ATOM 1549 O O . GLU A 1 196 ? 22.833 -21.776 0.676 1.00 49.75 196 GLU A O 1
ATOM 1554 N N . LYS A 1 197 ? 21.411 -21.171 -0.953 1.00 47.75 197 LYS A N 1
ATOM 1555 C CA . LYS A 1 197 ? 21.346 -22.476 -1.609 1.00 47.75 197 LYS A CA 1
ATOM 1556 C C . LYS A 1 197 ? 21.922 -22.322 -3.009 1.00 47.75 197 LYS A C 1
ATOM 1558 O O . LYS A 1 197 ? 21.545 -21.409 -3.737 1.00 47.75 197 LYS A O 1
ATOM 1563 N N . ASP A 1 198 ? 22.878 -23.196 -3.294 1.00 49.88 198 ASP A N 1
ATOM 1564 C CA . ASP A 1 198 ? 23.799 -23.187 -4.428 1.00 49.88 198 ASP A CA 1
ATOM 1565 C C . ASP A 1 198 ? 23.166 -22.934 -5.813 1.00 49.88 198 ASP A C 1
ATOM 1567 O O . ASP A 1 198 ? 22.055 -23.371 -6.111 1.00 49.88 198 ASP A O 1
ATOM 1571 N N . ASP A 1 199 ? 23.972 -22.297 -6.672 1.00 50.34 199 ASP A N 1
ATOM 1572 C CA . ASP A 1 199 ? 23.954 -22.283 -8.148 1.00 50.34 199 ASP A CA 1
ATOM 1573 C C . ASP A 1 199 ? 22.710 -21.775 -8.910 1.00 50.34 199 ASP A C 1
ATOM 1575 O O . ASP A 1 199 ? 22.743 -21.720 -10.143 1.00 50.34 199 ASP A O 1
ATOM 1579 N N . GLU A 1 200 ? 21.649 -21.316 -8.244 1.00 53.25 200 GLU A N 1
ATOM 1580 C CA . GLU A 1 200 ? 20.513 -20.671 -8.921 1.00 53.25 200 GLU A CA 1
ATOM 1581 C C . GLU A 1 200 ? 20.674 -19.140 -8.969 1.00 53.25 200 GLU A C 1
ATOM 1583 O O . GLU A 1 200 ? 21.089 -18.499 -8.002 1.00 53.25 200 GLU A O 1
ATOM 1588 N N . VAL A 1 201 ? 20.366 -18.528 -10.120 1.00 52.12 201 VAL A N 1
ATOM 1589 C CA . VAL A 1 201 ? 20.407 -17.068 -10.303 1.00 52.12 201 VAL A CA 1
ATOM 1590 C C . VAL A 1 201 ? 19.566 -16.417 -9.206 1.00 52.12 201 VAL A C 1
ATOM 1592 O O . VAL A 1 201 ? 18.351 -16.610 -9.166 1.00 52.12 201 VAL A O 1
ATOM 1595 N N . LYS A 1 202 ? 20.209 -15.647 -8.316 1.00 57.22 202 LYS A N 1
ATOM 1596 C CA . LYS A 1 202 ? 19.544 -14.978 -7.195 1.00 57.22 202 LYS A CA 1
ATOM 1597 C C . LYS A 1 202 ? 18.441 -14.053 -7.720 1.00 57.22 202 LYS A C 1
ATOM 1599 O O . LYS A 1 202 ? 18.696 -12.936 -8.168 1.00 57.22 202 LYS A O 1
ATOM 1604 N N . CYS A 1 203 ? 17.205 -14.535 -7.661 1.00 62.00 203 CYS A N 1
ATOM 1605 C CA . CYS A 1 203 ? 16.003 -13.771 -7.940 1.00 62.00 203 CYS A CA 1
ATOM 1606 C C . CYS A 1 203 ? 15.834 -12.733 -6.823 1.00 62.00 203 CYS A C 1
ATOM 1608 O O . CYS A 1 203 ? 15.305 -13.049 -5.763 1.00 62.00 203 CYS A O 1
ATOM 1610 N N . VAL A 1 204 ? 16.325 -11.509 -7.041 1.00 86.69 204 VAL A N 1
ATOM 1611 C CA . VAL A 1 204 ? 16.167 -10.418 -6.068 1.00 86.69 204 VAL A CA 1
ATOM 1612 C C . VAL A 1 204 ? 14.679 -10.095 -5.936 1.00 86.69 204 VAL A C 1
ATOM 1614 O O . VAL A 1 204 ? 14.041 -9.675 -6.904 1.00 86.69 204 VAL A O 1
ATOM 1617 N N . SER A 1 205 ? 14.119 -10.307 -4.747 1.00 93.56 205 SER A N 1
ATOM 1618 C CA . SER A 1 205 ? 12.713 -10.007 -4.450 1.00 93.56 205 SER A CA 1
ATOM 1619 C C . SER A 1 205 ? 12.458 -8.494 -4.355 1.00 93.56 205 SER A C 1
ATOM 1621 O O . SER A 1 205 ? 13.388 -7.685 -4.248 1.00 93.56 205 SER A O 1
ATOM 1623 N N . TRP A 1 206 ? 11.187 -8.076 -4.361 1.00 96.12 206 TRP A N 1
ATOM 1624 C CA . TRP A 1 206 ? 10.853 -6.674 -4.082 1.00 96.12 206 TRP A CA 1
ATOM 1625 C C . TRP A 1 206 ? 11.253 -6.279 -2.663 1.00 96.12 206 TRP A C 1
ATOM 1627 O O . TRP A 1 206 ? 11.709 -5.158 -2.447 1.00 96.12 206 TRP A O 1
ATOM 1637 N N . THR A 1 207 ? 11.129 -7.203 -1.714 1.00 96.19 207 THR A N 1
ATOM 1638 C CA . THR A 1 207 ? 11.524 -7.018 -0.317 1.00 96.19 207 THR A CA 1
ATOM 1639 C C . THR A 1 207 ? 13.020 -6.785 -0.176 1.00 96.19 207 THR A C 1
ATOM 1641 O O . THR A 1 207 ? 13.417 -5.838 0.503 1.00 96.19 207 THR A O 1
ATOM 1644 N N . GLU A 1 208 ? 13.858 -7.570 -0.856 1.00 94.38 208 GLU A N 1
ATOM 1645 C CA . GLU A 1 208 ? 15.311 -7.368 -0.848 1.00 94.38 208 GLU A CA 1
ATOM 1646 C C . GLU A 1 208 ? 15.705 -6.025 -1.467 1.00 94.38 208 GLU A C 1
ATOM 1648 O O . GLU A 1 208 ? 16.459 -5.275 -0.845 1.00 94.38 208 GLU A O 1
ATOM 1653 N N . LEU A 1 209 ? 15.156 -5.666 -2.637 1.00 94.94 209 LEU A N 1
ATOM 1654 C CA . LEU A 1 209 ? 15.419 -4.353 -3.231 1.00 94.94 209 LEU A CA 1
ATOM 1655 C C . LEU A 1 209 ? 14.966 -3.232 -2.292 1.00 94.94 209 LEU A C 1
ATOM 1657 O O . LEU A 1 209 ? 15.758 -2.347 -1.968 1.00 94.94 209 LEU A O 1
ATOM 1661 N N . CYS A 1 210 ? 13.724 -3.272 -1.806 1.00 95.81 210 CYS A N 1
ATOM 1662 C CA . CYS A 1 210 ? 13.192 -2.247 -0.910 1.00 95.81 210 CYS A CA 1
ATOM 1663 C C . CYS A 1 210 ? 14.019 -2.134 0.372 1.00 95.81 210 CYS A C 1
ATOM 1665 O O . CYS A 1 210 ? 14.251 -1.020 0.832 1.00 95.81 210 CYS A O 1
ATOM 1667 N N . ALA A 1 211 ? 14.538 -3.238 0.915 1.00 95.75 211 ALA A N 1
ATOM 1668 C CA . ALA A 1 211 ? 15.426 -3.206 2.071 1.00 95.75 211 ALA A CA 1
ATOM 1669 C C . ALA A 1 211 ? 16.727 -2.434 1.798 1.00 95.75 211 ALA A C 1
ATOM 1671 O O . ALA A 1 211 ? 17.311 -1.893 2.736 1.00 95.75 211 ALA A O 1
ATOM 1672 N N . THR A 1 212 ? 17.191 -2.328 0.550 1.00 95.12 212 THR A N 1
ATOM 1673 C CA . THR A 1 212 ? 18.334 -1.462 0.200 1.00 95.12 212 THR A CA 1
ATOM 1674 C C . THR A 1 212 ? 17.943 0.013 0.075 1.00 95.12 212 THR A C 1
ATOM 1676 O O . THR A 1 212 ? 18.756 0.889 0.372 1.00 95.12 212 THR A O 1
ATOM 1679 N N . LEU A 1 213 ? 16.691 0.305 -0.300 1.00 96.38 213 LEU A N 1
ATOM 1680 C CA . LEU A 1 213 ? 16.235 1.659 -0.627 1.00 96.38 213 LEU A CA 1
ATOM 1681 C C . LEU A 1 213 ? 15.564 2.383 0.545 1.00 96.38 213 LEU A C 1
ATOM 1683 O O . LEU A 1 213 ? 15.752 3.586 0.737 1.00 96.38 213 LEU A O 1
ATOM 1687 N N . VAL A 1 214 ? 14.780 1.670 1.348 1.00 96.06 214 VAL A N 1
ATOM 1688 C CA . VAL A 1 214 ? 13.971 2.234 2.430 1.00 96.06 214 VAL A CA 1
ATOM 1689 C C . VAL A 1 214 ? 14.179 1.468 3.734 1.00 96.06 214 VAL A C 1
ATOM 1691 O O . VAL A 1 214 ? 14.527 0.289 3.763 1.00 96.06 214 VAL A O 1
ATOM 1694 N N . ASN A 1 215 ? 13.989 2.148 4.857 1.00 96.25 215 ASN A N 1
ATOM 1695 C CA . ASN A 1 215 ? 13.819 1.498 6.146 1.00 96.25 215 ASN A CA 1
ATOM 1696 C C . ASN A 1 215 ? 12.414 0.865 6.168 1.00 96.25 215 ASN A C 1
ATOM 1698 O O . ASN A 1 215 ? 11.418 1.586 6.144 1.00 96.25 215 ASN A O 1
ATOM 1702 N N . LEU A 1 216 ? 12.345 -0.470 6.200 1.00 95.38 216 LEU A N 1
ATOM 1703 C CA . LEU A 1 216 ? 11.089 -1.227 6.105 1.00 95.38 216 LEU A CA 1
ATOM 1704 C C . LEU A 1 216 ? 10.146 -1.026 7.302 1.00 95.38 216 LEU A C 1
ATOM 1706 O O . LEU A 1 216 ? 8.963 -1.340 7.197 1.00 95.38 216 LEU A O 1
ATOM 1710 N N . GLU A 1 217 ? 10.636 -0.479 8.414 1.00 93.19 217 GLU A N 1
ATOM 1711 C CA . GLU A 1 217 ? 9.814 -0.152 9.583 1.00 93.19 217 GLU A CA 1
ATOM 1712 C C . GLU A 1 217 ? 9.132 1.208 9.429 1.00 93.19 217 GLU A C 1
ATOM 1714 O O . GLU A 1 217 ? 8.061 1.405 9.970 1.00 93.19 217 GLU A O 1
ATOM 1719 N N . THR A 1 218 ? 9.709 2.142 8.668 1.00 94.31 218 THR A N 1
ATOM 1720 C CA . THR A 1 218 ? 9.239 3.543 8.631 1.00 94.31 218 THR A CA 1
ATOM 1721 C C . THR A 1 218 ? 8.875 4.057 7.238 1.00 94.31 218 THR A C 1
ATOM 1723 O O . THR A 1 218 ? 8.395 5.185 7.107 1.00 94.31 218 THR A O 1
ATOM 1726 N N . GLY A 1 219 ? 9.189 3.302 6.180 1.00 94.50 219 GLY A N 1
ATOM 1727 C CA . GLY A 1 219 ? 9.033 3.711 4.778 1.00 94.50 219 GLY A CA 1
ATOM 1728 C C . GLY A 1 219 ? 9.986 4.822 4.323 1.00 94.50 219 GLY A C 1
ATOM 1729 O O . GLY A 1 219 ? 9.918 5.283 3.181 1.00 94.50 219 GLY A O 1
ATOM 1730 N N . ARG A 1 220 ? 10.874 5.300 5.204 1.00 95.88 220 ARG A N 1
ATOM 1731 C CA . ARG A 1 220 ? 11.803 6.395 4.899 1.00 95.88 220 ARG A CA 1
ATOM 1732 C C . ARG A 1 220 ? 12.955 5.898 4.040 1.00 95.88 220 ARG A C 1
ATOM 1734 O O . ARG A 1 220 ? 13.518 4.844 4.315 1.00 95.88 220 ARG A O 1
ATOM 1741 N N . SER A 1 221 ? 13.362 6.697 3.056 1.00 96.19 221 SER A N 1
ATOM 1742 C CA . SER A 1 221 ? 14.559 6.401 2.262 1.00 96.19 221 SER A CA 1
ATOM 1743 C C . SER A 1 221 ? 15.817 6.295 3.134 1.00 96.19 221 SER A C 1
ATOM 1745 O O . SER A 1 221 ? 15.993 7.085 4.066 1.00 96.19 221 SER A O 1
ATOM 1747 N N . LYS A 1 222 ? 16.721 5.374 2.781 1.00 96.69 222 LYS A N 1
ATOM 1748 C CA . LYS A 1 222 ? 18.045 5.198 3.403 1.00 96.69 222 LYS A CA 1
ATOM 1749 C C . LYS A 1 222 ? 19.099 6.211 2.935 1.00 96.69 222 LYS A C 1
ATOM 1751 O O . LYS A 1 222 ? 20.207 6.219 3.459 1.00 96.69 222 LYS A O 1
ATOM 1756 N N . GLY A 1 223 ? 18.772 7.084 1.981 1.00 96.06 223 GLY A N 1
ATOM 1757 C CA . GLY A 1 223 ? 19.686 8.120 1.494 1.00 96.06 223 GLY A CA 1
ATOM 1758 C C . GLY A 1 223 ? 19.157 8.889 0.284 1.00 96.06 223 GLY A C 1
ATOM 1759 O O . GLY A 1 223 ? 18.049 8.634 -0.196 1.00 96.06 223 GLY A O 1
ATOM 1760 N N . SER A 1 224 ? 19.942 9.843 -0.220 1.00 96.00 224 SER A N 1
ATOM 1761 C CA . SER A 1 224 ? 19.620 10.585 -1.449 1.00 96.00 224 SER A CA 1
ATOM 1762 C C . SER A 1 224 ? 19.539 9.666 -2.662 1.00 96.00 224 SER A C 1
ATOM 1764 O O . SER A 1 224 ? 18.592 9.770 -3.435 1.00 96.00 224 SER A O 1
ATOM 1766 N N . ASP A 1 225 ? 20.487 8.742 -2.783 1.00 96.12 225 ASP A N 1
ATOM 1767 C CA . ASP A 1 225 ? 20.648 7.902 -3.971 1.00 96.12 225 ASP A CA 1
ATOM 1768 C C . ASP A 1 225 ? 19.552 6.838 -4.017 1.00 96.12 225 ASP A C 1
ATOM 1770 O O . ASP A 1 225 ? 18.874 6.678 -5.027 1.00 96.12 225 ASP A O 1
ATOM 1774 N N . ALA A 1 226 ? 19.273 6.215 -2.870 1.00 95.94 226 ALA A N 1
ATOM 1775 C CA . ALA A 1 226 ? 18.126 5.332 -2.689 1.00 95.94 226 ALA A CA 1
ATOM 1776 C C . ALA A 1 226 ? 16.791 6.032 -3.000 1.00 95.94 226 ALA A C 1
ATOM 1778 O O . ALA A 1 226 ? 15.916 5.466 -3.655 1.00 95.94 226 ALA A O 1
ATOM 1779 N N . LYS A 1 227 ? 16.646 7.296 -2.571 1.00 96.25 227 LYS A N 1
ATOM 1780 C CA . LYS A 1 227 ? 15.454 8.102 -2.863 1.00 96.25 227 LYS A CA 1
ATOM 1781 C C . LYS A 1 227 ? 15.338 8.395 -4.358 1.00 96.25 227 LYS A C 1
ATOM 1783 O O . LYS A 1 227 ? 14.229 8.365 -4.881 1.00 96.25 227 LYS A O 1
ATOM 1788 N N . ALA A 1 228 ? 16.453 8.713 -5.014 1.00 97.00 228 ALA A N 1
ATOM 1789 C CA . ALA A 1 228 ? 16.495 8.982 -6.445 1.00 97.00 228 ALA A CA 1
ATOM 1790 C C . ALA A 1 228 ? 16.112 7.731 -7.238 1.00 97.00 228 ALA A C 1
ATOM 1792 O O . ALA A 1 228 ? 15.165 7.796 -8.010 1.00 97.00 228 ALA A O 1
ATOM 1793 N N . LEU A 1 229 ? 16.733 6.583 -6.954 1.00 96.56 229 LEU A N 1
ATOM 1794 C CA . LEU A 1 229 ? 16.439 5.323 -7.638 1.00 96.56 229 LEU A CA 1
ATOM 1795 C C . LEU A 1 229 ? 14.964 4.911 -7.502 1.00 96.56 229 LEU A C 1
ATOM 1797 O O . LEU A 1 229 ? 14.318 4.568 -8.493 1.00 96.56 229 LEU A O 1
ATOM 1801 N N . TRP A 1 230 ? 14.397 5.002 -6.294 1.00 97.75 230 TRP A N 1
ATOM 1802 C CA . TRP A 1 230 ? 12.975 4.712 -6.095 1.00 97.75 230 TRP A CA 1
ATOM 1803 C C . TRP A 1 230 ? 12.070 5.696 -6.848 1.00 97.75 230 TRP A C 1
ATOM 1805 O O . TRP A 1 230 ? 11.139 5.281 -7.535 1.00 97.75 230 TRP A O 1
ATOM 1815 N N . ARG A 1 231 ? 12.354 7.002 -6.762 1.00 97.62 231 ARG A N 1
ATOM 1816 C CA . ARG A 1 231 ? 11.594 8.031 -7.487 1.00 97.62 231 ARG A CA 1
ATOM 1817 C C . ARG A 1 231 ? 11.647 7.803 -8.995 1.00 97.62 231 ARG A C 1
ATOM 1819 O O . ARG A 1 231 ? 10.622 7.935 -9.655 1.00 97.62 231 ARG A O 1
ATOM 1826 N N . ASP A 1 232 ? 12.814 7.480 -9.534 1.00 98.00 232 ASP A N 1
ATOM 1827 C CA . ASP A 1 232 ? 13.001 7.273 -10.966 1.00 98.00 232 ASP A CA 1
ATOM 1828 C C . ASP A 1 232 ? 12.225 6.021 -11.424 1.00 98.00 232 ASP A C 1
ATOM 1830 O O . ASP A 1 232 ? 11.546 6.064 -12.447 1.00 98.00 232 ASP A O 1
ATOM 1834 N N . THR A 1 233 ? 12.183 4.967 -10.595 1.00 98.19 233 THR A N 1
ATOM 1835 C CA . THR A 1 233 ? 11.327 3.780 -10.808 1.00 98.19 233 THR A CA 1
ATOM 1836 C C . THR A 1 233 ? 9.836 4.148 -10.838 1.00 98.19 233 THR A C 1
ATOM 1838 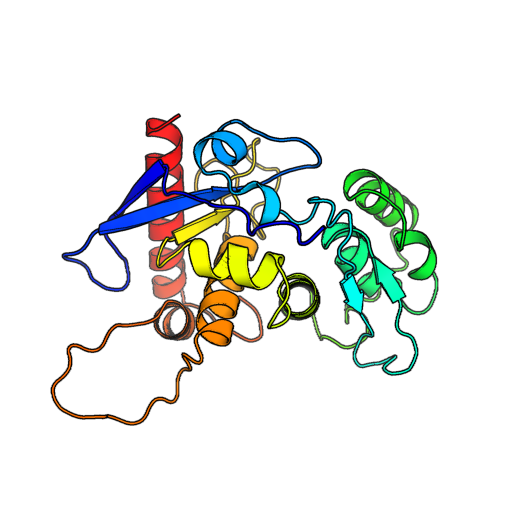O O . THR A 1 233 ? 9.119 3.782 -11.769 1.00 98.19 233 THR A O 1
ATOM 1841 N N . VAL A 1 234 ? 9.354 4.907 -9.845 1.00 98.56 234 VAL A N 1
ATOM 1842 C CA . VAL A 1 234 ? 7.949 5.356 -9.774 1.00 98.56 234 VAL A CA 1
ATOM 1843 C C . VAL A 1 234 ? 7.601 6.278 -10.949 1.00 98.56 234 VAL A C 1
ATOM 1845 O O . VAL A 1 234 ? 6.505 6.187 -11.502 1.00 98.56 234 VAL A O 1
ATOM 1848 N N . THR A 1 235 ? 8.538 7.131 -11.369 1.00 98.56 235 THR A N 1
ATOM 1849 C CA . THR A 1 235 ? 8.378 8.026 -12.525 1.00 98.56 235 THR A CA 1
ATOM 1850 C C . THR A 1 235 ? 8.237 7.231 -13.815 1.00 98.56 235 THR A C 1
ATOM 1852 O O . THR A 1 235 ? 7.262 7.435 -14.538 1.00 98.56 235 THR A O 1
ATOM 1855 N N . ALA A 1 236 ? 9.135 6.271 -14.056 1.00 98.44 236 ALA A N 1
ATOM 1856 C CA . ALA A 1 236 ? 9.073 5.392 -15.219 1.00 98.44 236 ALA A CA 1
ATOM 1857 C C . ALA A 1 236 ? 7.753 4.608 -15.262 1.00 98.44 236 ALA A C 1
ATOM 1859 O O . ALA A 1 236 ? 7.096 4.560 -16.300 1.00 98.44 236 ALA A O 1
ATOM 1860 N N . ALA A 1 237 ? 7.310 4.058 -14.125 1.00 98.50 237 ALA A N 1
ATOM 1861 C CA . ALA A 1 237 ? 6.039 3.340 -14.037 1.00 98.50 237 ALA A CA 1
ATOM 1862 C C . ALA A 1 237 ? 4.838 4.247 -14.349 1.00 98.50 237 ALA A C 1
ATOM 1864 O O . ALA A 1 237 ? 3.934 3.858 -15.089 1.00 98.50 237 ALA A O 1
ATOM 1865 N N . SER A 1 238 ? 4.836 5.470 -13.808 1.00 98.31 238 SER A N 1
ATOM 1866 C CA . SER A 1 238 ? 3.784 6.464 -14.039 1.00 98.31 238 SER A CA 1
ATOM 1867 C C . SER A 1 238 ? 3.725 6.907 -15.502 1.00 98.31 238 SER A C 1
ATOM 1869 O O . SER A 1 238 ? 2.644 7.049 -16.072 1.00 98.31 238 SER A O 1
ATOM 1871 N N . GLU A 1 239 ? 4.877 7.115 -16.139 1.00 98.12 239 GLU A N 1
ATOM 1872 C CA . GLU A 1 239 ? 4.981 7.430 -17.567 1.00 98.12 239 GLU A CA 1
ATOM 1873 C C . GLU A 1 239 ? 4.482 6.282 -18.443 1.00 98.12 239 GLU A C 1
ATOM 1875 O O . GLU A 1 239 ? 3.604 6.498 -19.280 1.00 98.12 239 GLU A O 1
ATOM 1880 N N . ALA A 1 240 ? 4.973 5.065 -18.206 1.00 98.06 240 ALA A N 1
ATOM 1881 C CA . ALA A 1 240 ? 4.592 3.882 -18.966 1.00 98.06 240 ALA A CA 1
ATOM 1882 C C . ALA A 1 240 ? 3.081 3.605 -18.867 1.00 98.06 240 ALA A C 1
ATOM 1884 O O . ALA A 1 240 ? 2.422 3.348 -19.878 1.00 98.06 240 ALA A O 1
ATOM 1885 N N . LEU A 1 241 ? 2.502 3.744 -17.667 1.00 96.94 241 LEU A N 1
ATOM 1886 C CA . LEU A 1 241 ? 1.064 3.588 -17.459 1.00 96.94 241 LEU A CA 1
ATOM 1887 C C . LEU A 1 241 ? 0.260 4.673 -18.193 1.00 96.94 241 LEU A C 1
ATOM 1889 O O . LEU A 1 241 ? -0.744 4.358 -18.823 1.00 96.94 241 LEU A O 1
ATOM 1893 N N . ARG A 1 242 ? 0.698 5.940 -18.157 1.00 95.38 242 ARG A N 1
ATOM 1894 C CA . ARG A 1 242 ? 0.014 7.049 -18.851 1.00 95.38 242 ARG A CA 1
ATOM 1895 C C . ARG A 1 242 ? 0.042 6.924 -20.373 1.00 95.38 242 ARG A C 1
ATOM 1897 O O . ARG A 1 242 ? -0.892 7.393 -21.007 1.00 95.38 242 ARG A O 1
ATOM 1904 N N . VAL A 1 243 ? 1.096 6.343 -20.944 1.00 95.56 243 VAL A N 1
ATOM 1905 C CA . VAL A 1 243 ? 1.205 6.098 -22.395 1.00 95.56 243 VAL A CA 1
ATOM 1906 C C . VAL A 1 243 ? 0.308 4.940 -22.847 1.00 95.56 243 VAL A C 1
ATOM 1908 O O . VAL A 1 243 ? -0.105 4.904 -24.002 1.00 95.56 243 VAL A O 1
ATOM 1911 N N . SER A 1 244 ? -0.005 4.011 -21.942 1.00 94.00 244 SER A N 1
ATOM 1912 C CA . SER A 1 244 ? -0.755 2.785 -22.246 1.00 94.00 244 SER A CA 1
ATOM 1913 C C . SER A 1 244 ? -2.277 2.913 -22.055 1.00 94.00 244 SER A C 1
ATOM 1915 O O . SER A 1 244 ? -2.996 1.937 -22.267 1.00 94.00 244 SER A O 1
ATOM 1917 N N . LEU A 1 245 ? -2.765 4.091 -21.643 1.00 86.12 245 LEU A N 1
ATOM 1918 C CA . LEU A 1 245 ? -4.180 4.431 -21.416 1.00 86.12 245 LEU A CA 1
ATOM 1919 C C . LEU A 1 245 ? -4.730 5.322 -22.534 1.00 86.12 245 LEU A C 1
ATOM 1921 O O . LEU A 1 245 ? -5.910 5.121 -22.899 1.00 86.12 245 LEU A O 1
#

Organism: Noctiluca scintillans (NCBI:txid2966)